Protein AF-A0A1X7UVF5-F1 (afdb_monomer)

Sequence (315 aa):
MTEEGIGKNFRSAYYETLGFRENEKSISQLENQLKADLIDLPRLKAFCLKNSLPALYRPLVWKILLGAVPCHQDPETQKYVRDQKIEQFQDLKHSLSVLNAVHIPPPASYRVTGGSPISPIENLVYMYGLEKGRFSEIKRDSSLRKSLHDVAKVFLDCIDGDEMEIYFCFLGFTAIINSIREHTKEMLEELMSYLIQKENVLYCHLSTLGVLQQIPCKRWFFECFLNEFPLPEIEIIWDRLIGGSYSVLIYIAISLILHRKRALLMSKSIVQALKLFDQLLGSDASIVLKQGLELWEHSGSALVPGNSKIKNKTY

InterPro domains:
  IPR000195 Rab-GAP-TBC domain [PF00566] (147-263)
  IPR000195 Rab-GAP-TBC domain [PS50086] (52-245)
  IPR035969 Rab-GAP-TBC domain superfamily [SSF47923] (39-194)
  IPR035969 Rab-GAP-TBC domain superfamily [SSF47923] (187-296)
  IPR039842 TBC1 domain family member 7 [PTHR13530] (7-301)

Structure (mmCIF, N/CA/C/O backbone):
data_AF-A0A1X7UVF5-F1
#
_entry.id   AF-A0A1X7UVF5-F1
#
loop_
_atom_site.group_PDB
_atom_site.id
_atom_site.type_symbol
_atom_site.label_atom_id
_atom_site.label_alt_id
_atom_site.label_comp_id
_atom_site.label_asym_id
_atom_site.label_entity_id
_atom_site.label_seq_id
_atom_site.pdbx_PDB_ins_code
_atom_site.Cartn_x
_atom_site.Cartn_y
_atom_site.Cartn_z
_atom_site.occupancy
_atom_site.B_iso_or_equiv
_atom_site.auth_seq_id
_atom_site.auth_comp_id
_atom_site.auth_asym_id
_atom_site.auth_atom_id
_atom_site.pdbx_PDB_model_num
ATOM 1 N N . MET A 1 1 ? -4.160 63.212 -17.914 1.00 40.28 1 MET A N 1
ATOM 2 C CA . MET A 1 1 ? -4.642 61.838 -18.149 1.00 40.28 1 MET A CA 1
ATOM 3 C C . MET A 1 1 ? -3.456 60.904 -18.067 1.00 40.28 1 MET A C 1
ATOM 5 O O . MET A 1 1 ? -2.686 60.874 -19.012 1.00 40.28 1 MET A O 1
ATOM 9 N N . THR A 1 2 ? -3.325 60.189 -16.956 1.00 29.11 2 THR A N 1
ATOM 10 C CA . THR A 1 2 ? -2.731 58.846 -16.894 1.00 29.11 2 THR A CA 1
ATOM 11 C C . THR A 1 2 ? -3.208 58.250 -15.577 1.00 29.11 2 THR A C 1
ATOM 13 O O . THR A 1 2 ? -2.740 58.614 -14.503 1.00 29.11 2 THR A O 1
ATOM 16 N N . GLU A 1 3 ? -4.251 57.432 -15.681 1.00 28.39 3 GLU A N 1
ATOM 17 C CA . GLU A 1 3 ? -4.800 56.634 -14.593 1.00 28.39 3 GLU A CA 1
ATOM 18 C C . GLU A 1 3 ? -3.777 55.561 -14.201 1.00 28.39 3 GLU A C 1
ATOM 20 O O . GLU A 1 3 ? -3.560 54.597 -14.934 1.00 28.39 3 GLU A O 1
ATOM 25 N N . GLU A 1 4 ? -3.158 55.703 -13.029 1.00 34.19 4 GLU A N 1
ATOM 26 C CA 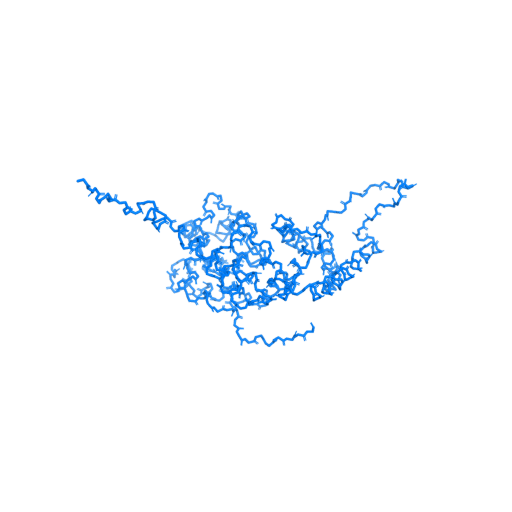. GLU A 1 4 ? -2.549 54.574 -12.322 1.00 34.19 4 GLU A CA 1
ATOM 27 C C . GLU A 1 4 ? -3.677 53.707 -11.747 1.00 34.19 4 GLU A C 1
ATOM 29 O O . GLU A 1 4 ? -4.112 53.837 -10.602 1.00 34.19 4 GLU A O 1
ATOM 34 N N . GLY A 1 5 ? -4.208 52.848 -12.617 1.00 33.25 5 GLY A N 1
ATOM 35 C CA . GLY A 1 5 ? -5.240 51.872 -12.312 1.00 33.25 5 GLY A CA 1
ATOM 36 C C . GLY A 1 5 ? -4.703 50.740 -11.444 1.00 33.25 5 GLY A C 1
ATOM 37 O O . GLY A 1 5 ? -3.961 49.868 -11.891 1.00 33.25 5 GLY A O 1
ATOM 38 N N . ILE A 1 6 ? -5.139 50.764 -10.190 1.00 41.38 6 ILE A N 1
ATOM 39 C CA . ILE A 1 6 ? -5.081 49.714 -9.175 1.00 41.38 6 ILE A CA 1
ATOM 40 C C . ILE A 1 6 ? -5.485 48.363 -9.787 1.00 41.38 6 ILE A C 1
ATOM 42 O O . ILE A 1 6 ? -6.659 48.036 -9.927 1.00 41.38 6 ILE A O 1
ATOM 46 N N . GLY A 1 7 ? -4.482 47.559 -10.129 1.00 37.12 7 GLY A N 1
ATOM 47 C CA . GLY A 1 7 ? -4.629 46.184 -10.599 1.00 37.12 7 GLY A CA 1
ATOM 48 C C . GLY A 1 7 ? -3.817 45.217 -9.747 1.00 37.12 7 GLY A C 1
ATOM 49 O O . GLY A 1 7 ? -3.189 44.306 -10.281 1.00 37.12 7 GLY A O 1
ATOM 50 N N . LYS A 1 8 ? -3.766 45.417 -8.418 1.00 42.72 8 LYS A N 1
ATOM 51 C CA . LYS A 1 8 ? -3.244 44.376 -7.520 1.00 42.72 8 LYS A CA 1
ATOM 52 C C . LYS A 1 8 ? -4.097 43.135 -7.742 1.00 42.72 8 LYS A C 1
ATOM 54 O O . LYS A 1 8 ? -5.312 43.163 -7.596 1.00 42.72 8 LYS A O 1
ATOM 59 N N . ASN A 1 9 ? -3.429 42.085 -8.185 1.00 45.12 9 ASN A N 1
ATOM 60 C CA . ASN A 1 9 ? -3.984 40.882 -8.772 1.00 45.12 9 ASN A CA 1
ATOM 61 C C . ASN A 1 9 ? -4.842 40.121 -7.736 1.00 45.12 9 ASN A C 1
ATOM 63 O O . ASN A 1 9 ? -4.373 39.194 -7.082 1.00 45.12 9 ASN A O 1
ATOM 67 N N . PHE A 1 10 ? -6.101 40.538 -7.551 1.00 36.94 10 PHE A N 1
ATOM 68 C CA . PHE A 1 10 ? -7.050 39.953 -6.591 1.00 36.94 10 PHE A CA 1
ATOM 69 C C . PHE A 1 10 ? -7.238 38.448 -6.818 1.00 36.94 10 PHE A C 1
ATOM 71 O O . PHE A 1 10 ? -7.413 37.692 -5.867 1.00 36.94 10 PHE A O 1
ATOM 78 N N . ARG A 1 11 ? -7.113 37.999 -8.075 1.00 38.62 11 ARG A N 1
ATOM 79 C CA . ARG A 1 11 ? -7.101 36.577 -8.438 1.00 38.62 11 ARG A CA 1
ATOM 80 C C . ARG A 1 11 ? -5.898 35.841 -7.855 1.00 38.62 11 ARG A C 1
ATOM 82 O O . ARG A 1 11 ? -6.061 34.738 -7.357 1.00 38.62 11 ARG A O 1
ATOM 89 N N . SER A 1 12 ? -4.710 36.446 -7.861 1.00 39.69 12 SER A N 1
ATOM 90 C CA . SER A 1 12 ? -3.515 35.832 -7.274 1.00 39.69 12 SER A CA 1
ATOM 91 C C . SER A 1 12 ? -3.649 35.648 -5.768 1.00 39.69 12 SER A C 1
ATOM 93 O O . SER A 1 12 ? -3.305 34.580 -5.286 1.00 39.69 12 SER A O 1
ATOM 95 N N . ALA A 1 13 ? -4.206 36.634 -5.058 1.00 37.72 13 ALA A N 1
ATOM 96 C CA . ALA A 1 13 ? -4.486 36.522 -3.626 1.00 37.72 13 ALA A CA 1
ATOM 97 C C . ALA A 1 13 ? -5.575 35.471 -3.334 1.00 37.72 13 ALA A C 1
ATOM 99 O O . ALA A 1 13 ? -5.470 34.724 -2.372 1.00 37.72 13 ALA A O 1
ATOM 100 N N . TYR A 1 14 ? -6.590 35.352 -4.196 1.00 38.47 14 TYR A N 1
ATOM 101 C CA . TYR A 1 14 ? -7.647 34.344 -4.063 1.00 38.47 14 TYR A CA 1
ATOM 102 C C . TYR A 1 14 ? -7.135 32.904 -4.265 1.00 38.47 14 TYR A C 1
ATOM 104 O O . TYR A 1 14 ? -7.497 32.009 -3.504 1.00 38.47 14 TYR A O 1
ATOM 112 N N . TYR A 1 15 ? -6.235 32.679 -5.230 1.00 38.69 15 TYR A N 1
ATOM 113 C CA . TYR A 1 15 ? -5.554 31.388 -5.411 1.00 38.69 15 TYR A CA 1
ATOM 114 C C . TYR A 1 15 ? -4.540 31.079 -4.298 1.00 38.69 15 TYR A C 1
ATOM 116 O O . TYR A 1 15 ? -4.268 29.909 -4.030 1.00 38.69 15 TYR A O 1
ATOM 124 N N . GLU A 1 16 ? -4.002 32.108 -3.637 1.00 40.44 16 GLU A N 1
ATOM 125 C CA . GLU A 1 16 ? -3.125 31.989 -2.464 1.00 40.44 16 GLU A CA 1
ATOM 126 C C . GLU A 1 16 ? -3.907 31.478 -1.245 1.00 40.44 16 GLU A C 1
ATOM 128 O O . GLU A 1 16 ? -3.481 30.525 -0.602 1.00 40.44 16 GLU A O 1
ATOM 133 N N . THR A 1 17 ? -5.107 32.017 -1.001 1.00 39.72 17 THR A N 1
ATOM 134 C CA . THR A 1 17 ? -5.991 31.595 0.103 1.00 39.72 17 THR A CA 1
ATOM 135 C C . THR A 1 17 ? -6.550 30.177 -0.073 1.00 39.72 17 THR A C 1
ATOM 137 O O . THR A 1 17 ? -6.899 29.524 0.906 1.00 39.72 17 THR A O 1
ATOM 140 N N . LEU A 1 18 ? -6.634 29.686 -1.313 1.00 38.75 18 LEU A N 1
ATOM 141 C CA . LEU A 1 18 ? -7.126 28.344 -1.648 1.00 38.75 18 LEU A CA 1
ATOM 142 C C . LEU A 1 18 ? -6.004 27.297 -1.834 1.00 38.75 18 LEU A C 1
ATOM 144 O O . LEU A 1 18 ? -6.297 26.153 -2.170 1.00 38.75 18 LEU A O 1
ATOM 148 N N . GLY A 1 19 ? -4.729 27.667 -1.646 1.00 40.44 19 GLY A N 1
ATOM 149 C CA . GLY A 1 19 ? -3.581 26.748 -1.745 1.00 40.44 19 GLY A CA 1
ATOM 150 C C . GLY A 1 19 ? -3.131 26.385 -3.171 1.00 40.44 19 GLY A C 1
ATOM 151 O O . GLY A 1 19 ? -2.201 25.601 -3.350 1.00 40.44 19 GLY A O 1
ATOM 152 N N . PHE A 1 20 ? -3.724 26.971 -4.217 1.00 42.53 20 PHE A N 1
ATOM 153 C CA . PHE A 1 20 ? -3.413 26.629 -5.615 1.00 42.53 20 PHE A CA 1
ATOM 154 C C . PHE A 1 20 ? -2.002 27.048 -6.054 1.00 42.53 20 PHE A C 1
ATOM 156 O O . PHE A 1 20 ? -1.390 26.380 -6.883 1.00 42.53 20 PHE A O 1
ATOM 163 N N . ARG A 1 21 ? -1.442 28.114 -5.472 1.00 47.28 21 ARG A N 1
ATOM 164 C CA . ARG A 1 21 ? -0.102 28.615 -5.831 1.00 47.28 21 ARG A CA 1
ATOM 165 C C . ARG A 1 21 ? 1.039 27.726 -5.335 1.00 47.28 21 ARG A C 1
ATOM 167 O O . ARG A 1 21 ? 2.081 27.638 -5.985 1.00 47.28 21 ARG A O 1
ATOM 174 N N . GLU A 1 22 ? 0.862 27.097 -4.174 1.00 52.94 22 GLU A N 1
ATOM 175 C CA . GLU A 1 22 ? 1.814 26.106 -3.661 1.00 52.94 22 GLU A CA 1
ATOM 176 C C . GLU A 1 22 ? 1.769 24.845 -4.522 1.00 52.94 22 GLU A C 1
ATOM 178 O O . GLU A 1 22 ? 2.820 24.328 -4.896 1.00 52.94 22 GLU A O 1
ATOM 183 N N . ASN A 1 23 ? 0.569 24.443 -4.950 1.00 62.34 23 ASN A N 1
ATOM 184 C CA . ASN A 1 23 ? 0.382 23.318 -5.860 1.00 62.34 23 ASN A CA 1
ATOM 185 C C . ASN A 1 23 ? 1.046 23.567 -7.222 1.00 62.34 23 ASN A C 1
ATOM 187 O O . ASN A 1 23 ? 1.786 22.708 -7.684 1.00 62.34 23 ASN A O 1
ATOM 191 N N . GLU A 1 24 ? 0.879 24.744 -7.836 1.00 71.44 24 GLU A N 1
ATOM 192 C CA . GLU A 1 24 ? 1.538 25.074 -9.113 1.00 71.44 24 GLU A CA 1
ATOM 193 C C . GLU A 1 24 ? 3.068 25.031 -9.017 1.00 71.44 24 GLU A C 1
ATOM 195 O O . GLU A 1 24 ? 3.728 24.414 -9.853 1.00 71.44 24 GLU A O 1
ATOM 200 N N . LYS A 1 25 ? 3.653 25.635 -7.973 1.00 77.25 25 LYS A N 1
ATOM 201 C CA . LYS A 1 25 ? 5.111 25.614 -7.775 1.00 77.25 25 LYS A CA 1
ATOM 202 C C . LYS A 1 25 ? 5.626 24.195 -7.550 1.00 77.25 25 LYS A C 1
ATOM 204 O O . LYS A 1 25 ? 6.649 23.832 -8.129 1.00 77.25 25 LYS A O 1
ATOM 209 N N . SER A 1 26 ? 4.927 23.400 -6.741 1.00 80.31 26 SER A N 1
ATOM 210 C CA . SER A 1 26 ? 5.252 21.992 -6.499 1.00 80.31 26 SER A CA 1
ATOM 211 C C . SER A 1 26 ? 5.160 21.160 -7.783 1.00 80.31 26 SER A C 1
ATOM 213 O O . SER A 1 26 ? 6.045 20.349 -8.046 1.00 80.31 26 SER A O 1
ATOM 215 N N . ILE A 1 27 ? 4.155 21.401 -8.631 1.00 83.75 27 ILE A N 1
ATOM 216 C CA . ILE A 1 27 ? 4.010 20.735 -9.933 1.00 83.75 27 ILE A CA 1
ATOM 217 C C . ILE A 1 27 ? 5.169 21.102 -10.865 1.00 83.75 27 ILE A C 1
ATOM 219 O O . ILE A 1 27 ? 5.821 20.209 -11.399 1.00 83.75 27 ILE A O 1
ATOM 223 N N . SER A 1 28 ? 5.502 22.388 -11.011 1.00 85.69 28 SER A N 1
ATOM 224 C CA . SER A 1 28 ? 6.637 22.804 -11.848 1.00 85.69 28 SER A CA 1
ATOM 225 C C . SER A 1 28 ? 7.974 22.256 -11.337 1.00 85.69 28 SER A C 1
ATOM 227 O O . SER A 1 28 ? 8.852 21.909 -12.126 1.00 85.69 28 SER A O 1
ATOM 229 N N . GLN A 1 29 ? 8.149 22.157 -10.015 1.00 85.75 29 GLN A N 1
ATOM 230 C CA . GLN A 1 29 ? 9.327 21.524 -9.420 1.00 85.75 29 GLN A CA 1
ATOM 231 C C . GLN A 1 29 ? 9.414 20.038 -9.776 1.00 85.75 29 GLN A C 1
ATOM 233 O O . GLN A 1 29 ? 10.494 19.578 -10.148 1.00 85.75 29 GLN A O 1
ATOM 238 N N . LEU A 1 30 ?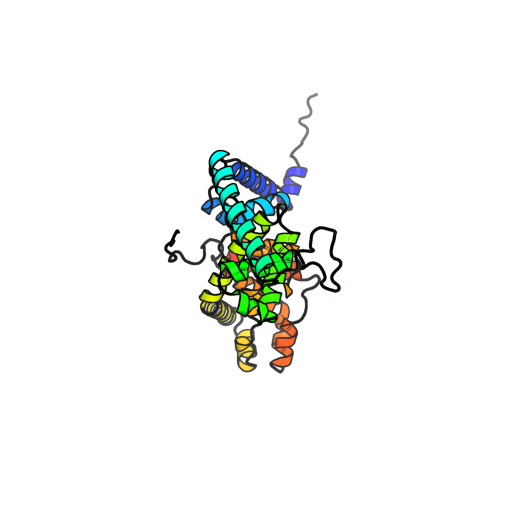 8.295 19.314 -9.693 1.00 90.75 30 LEU A N 1
ATOM 239 C CA . LEU A 1 30 ? 8.213 17.909 -10.082 1.00 90.75 30 LEU A CA 1
ATOM 240 C C . LEU A 1 30 ? 8.523 17.728 -11.573 1.00 90.75 30 LEU A C 1
ATOM 242 O O . LEU A 1 30 ? 9.354 16.897 -11.924 1.00 90.75 30 LEU A O 1
ATOM 246 N N . GLU A 1 31 ? 7.934 18.541 -12.449 1.00 90.94 31 GLU A N 1
ATOM 247 C CA . GLU A 1 31 ? 8.192 18.491 -13.894 1.00 90.94 31 GLU A CA 1
ATOM 248 C C . GLU A 1 31 ? 9.664 18.712 -14.236 1.00 90.94 31 GLU A C 1
ATOM 250 O O . GLU A 1 31 ? 10.237 17.973 -15.034 1.00 90.94 31 GLU A O 1
ATOM 255 N N . ASN A 1 32 ? 10.290 19.719 -13.626 1.00 89.31 32 ASN A N 1
ATOM 256 C CA . ASN A 1 32 ? 11.706 19.996 -13.845 1.00 89.31 32 ASN A CA 1
ATOM 257 C C . ASN A 1 32 ? 12.586 18.841 -13.361 1.00 89.31 32 ASN A C 1
ATOM 259 O O . ASN A 1 32 ? 13.594 18.534 -13.990 1.00 89.31 32 ASN A O 1
ATOM 263 N N . GLN A 1 33 ? 12.199 18.187 -12.265 1.00 90.38 33 GLN A N 1
ATOM 264 C CA . GLN A 1 33 ? 12.906 17.018 -11.756 1.00 90.38 33 GLN A CA 1
ATOM 265 C C . GLN A 1 33 ? 12.746 15.795 -12.670 1.00 90.38 33 GLN A C 1
ATOM 267 O O . GLN A 1 33 ? 13.710 15.062 -12.861 1.00 90.38 33 GLN A O 1
ATOM 272 N N . LEU A 1 34 ? 11.561 15.581 -13.247 1.00 90.62 34 LEU A N 1
ATOM 273 C CA . LEU A 1 34 ? 11.292 14.468 -14.166 1.00 90.62 34 LEU A CA 1
ATOM 274 C C . LEU A 1 34 ? 11.954 14.652 -15.542 1.00 90.62 34 LEU A C 1
ATOM 276 O O . LEU A 1 34 ? 12.200 13.667 -16.226 1.00 90.62 34 LEU A O 1
ATOM 280 N N . LYS A 1 35 ? 12.258 15.894 -15.941 1.00 90.06 35 LYS A N 1
ATOM 281 C CA . LYS A 1 35 ? 12.975 16.223 -17.188 1.00 90.06 35 LYS A CA 1
ATOM 282 C C . LYS A 1 35 ? 14.497 16.079 -17.086 1.00 90.06 35 LYS A C 1
ATOM 284 O O . LYS A 1 35 ? 15.177 16.260 -18.090 1.00 90.06 35 LYS A O 1
ATOM 289 N N . ALA A 1 36 ? 15.038 15.833 -15.894 1.00 90.00 36 ALA A N 1
ATOM 290 C CA . ALA A 1 36 ? 16.474 15.664 -15.716 1.00 90.00 36 ALA A CA 1
ATOM 291 C C . ALA A 1 36 ? 16.947 14.327 -16.310 1.00 90.00 36 ALA A C 1
ATOM 293 O O . ALA A 1 36 ? 16.272 13.313 -16.152 1.00 90.00 36 ALA A O 1
ATOM 294 N N . ASP A 1 37 ? 18.146 14.311 -16.902 1.00 88.19 37 ASP A N 1
ATOM 295 C CA . ASP A 1 37 ? 18.753 13.090 -17.459 1.00 88.19 37 ASP A CA 1
ATOM 296 C C . ASP A 1 37 ? 18.923 11.985 -16.403 1.00 88.19 37 ASP A C 1
ATOM 298 O O . ASP A 1 37 ? 18.829 10.797 -16.703 1.00 88.19 37 ASP A O 1
ATOM 302 N N . LEU A 1 38 ? 19.141 12.374 -15.143 1.00 93.19 38 LEU A N 1
ATOM 303 C CA . LEU A 1 38 ? 19.150 11.485 -13.988 1.00 93.19 38 LEU A CA 1
ATOM 304 C C . LEU A 1 38 ? 18.158 11.989 -12.942 1.00 93.19 38 LEU A C 1
ATOM 306 O O . LEU A 1 38 ? 18.338 13.058 -12.354 1.00 93.19 38 LEU A O 1
ATOM 310 N N . ILE A 1 39 ? 17.131 11.186 -12.671 1.00 94.31 39 ILE A N 1
ATOM 311 C CA . ILE A 1 39 ? 16.106 11.520 -11.684 1.00 94.31 39 ILE A CA 1
ATOM 312 C C . ILE A 1 39 ? 16.624 11.239 -10.268 1.00 94.31 39 ILE A C 1
ATOM 314 O O . ILE A 1 39 ? 16.932 10.102 -9.904 1.00 94.31 39 ILE A O 1
ATOM 318 N N . ASP A 1 40 ? 16.661 12.284 -9.441 1.00 93.88 40 ASP A N 1
ATOM 319 C CA . ASP A 1 40 ? 17.023 12.209 -8.023 1.00 93.88 40 ASP A CA 1
ATOM 320 C C . ASP A 1 40 ? 15.925 11.485 -7.220 1.00 93.88 40 ASP A C 1
ATOM 322 O O . ASP A 1 40 ? 14.888 12.062 -6.872 1.00 93.88 40 ASP A O 1
ATOM 326 N N . LEU A 1 41 ? 16.143 10.194 -6.945 1.00 93.75 41 LEU A N 1
ATOM 327 C CA . LEU A 1 41 ? 15.201 9.353 -6.202 1.00 93.75 41 LEU A CA 1
ATOM 328 C C . LEU A 1 41 ? 14.966 9.844 -4.761 1.00 93.75 41 LEU A C 1
ATOM 330 O O . LEU A 1 41 ? 13.797 9.934 -4.377 1.00 93.75 41 LEU A O 1
ATOM 334 N N . PRO A 1 42 ? 15.994 10.181 -3.948 1.00 93.50 42 PRO A N 1
ATOM 335 C CA . PRO A 1 42 ? 15.785 10.795 -2.634 1.00 93.50 42 PRO A CA 1
ATOM 336 C C . PRO A 1 42 ? 14.886 12.032 -2.669 1.00 93.50 42 PRO A C 1
ATOM 338 O O . PRO A 1 42 ? 13.962 12.146 -1.862 1.00 93.50 42 PRO A O 1
ATOM 341 N N . ARG A 1 43 ? 15.108 12.937 -3.626 1.00 91.56 43 ARG A N 1
ATOM 342 C CA . ARG A 1 43 ? 14.285 14.141 -3.768 1.00 91.56 43 ARG A CA 1
ATOM 343 C C . ARG A 1 43 ? 12.859 13.811 -4.200 1.00 91.56 43 ARG A C 1
ATOM 345 O O . ARG A 1 43 ? 11.921 14.435 -3.711 1.00 91.56 43 ARG A O 1
ATOM 352 N N . LEU A 1 44 ? 12.678 12.819 -5.076 1.00 93.62 44 LEU A N 1
ATOM 353 C CA . LEU A 1 44 ? 11.353 12.384 -5.530 1.00 93.62 44 LEU A CA 1
ATOM 354 C C . LEU A 1 44 ? 10.557 11.745 -4.388 1.00 93.62 44 LEU A C 1
ATOM 356 O O . LEU A 1 44 ? 9.381 12.046 -4.202 1.00 93.62 44 LEU A O 1
ATOM 360 N N . LYS A 1 45 ? 11.224 10.929 -3.568 1.00 94.19 45 LYS A N 1
ATOM 361 C CA . LYS A 1 45 ? 10.665 10.381 -2.330 1.00 94.19 45 LYS A CA 1
ATOM 362 C C . LYS A 1 45 ? 10.262 11.491 -1.365 1.00 94.19 45 LYS A C 1
ATOM 364 O O . LYS A 1 45 ? 9.122 11.512 -0.919 1.00 94.19 45 LYS A O 1
ATOM 369 N N . ALA A 1 46 ? 11.144 12.459 -1.112 1.00 91.75 46 ALA A N 1
ATOM 370 C CA . ALA A 1 46 ? 10.837 13.608 -0.260 1.00 91.75 46 ALA A CA 1
ATOM 371 C C . ALA A 1 46 ? 9.644 14.426 -0.786 1.00 91.75 46 ALA A C 1
ATOM 373 O O . ALA A 1 46 ? 8.805 14.866 0.001 1.00 91.75 46 ALA A O 1
ATOM 374 N N . PHE A 1 47 ? 9.523 14.585 -2.109 1.00 92.19 47 PHE A N 1
ATOM 375 C CA . PHE A 1 47 ? 8.349 15.204 -2.722 1.00 92.19 47 PHE A CA 1
ATOM 376 C C . PHE A 1 47 ? 7.078 14.420 -2.402 1.00 92.19 47 PHE A C 1
ATOM 378 O O . PHE A 1 47 ? 6.105 15.022 -1.954 1.00 92.19 47 PHE A O 1
ATOM 385 N N . CYS A 1 48 ? 7.108 13.096 -2.582 1.00 93.31 48 CYS A N 1
ATOM 386 C CA . CYS A 1 48 ? 5.978 12.220 -2.291 1.00 93.31 48 CYS A CA 1
ATOM 387 C C . CYS A 1 48 ? 5.608 12.227 -0.812 1.00 93.31 48 CYS A C 1
ATOM 389 O O . CYS A 1 48 ? 4.444 12.049 -0.511 1.00 93.31 48 CYS A O 1
ATOM 391 N N . LEU A 1 49 ? 6.549 12.443 0.111 1.00 91.75 49 LEU A N 1
ATOM 392 C CA . LEU A 1 49 ? 6.251 12.548 1.543 1.00 91.75 49 LEU A CA 1
ATOM 393 C C . LEU A 1 49 ? 5.569 13.874 1.904 1.00 91.75 49 LEU A C 1
ATOM 395 O O . LEU A 1 49 ? 4.723 13.906 2.793 1.00 91.75 49 LEU A O 1
ATOM 399 N N . LYS A 1 50 ? 5.906 14.957 1.198 1.00 88.69 50 LYS A N 1
ATOM 400 C CA . LYS A 1 50 ? 5.398 16.303 1.486 1.00 88.69 50 LYS A CA 1
ATOM 401 C C . LYS A 1 50 ? 4.117 16.657 0.727 1.00 88.69 50 LYS A C 1
ATOM 403 O O . LYS A 1 50 ? 3.280 17.378 1.251 1.00 88.69 50 LYS A O 1
ATOM 408 N N . ASN A 1 51 ? 3.970 16.189 -0.509 1.00 87.88 51 ASN A N 1
ATOM 409 C CA . ASN A 1 51 ? 2.887 16.590 -1.405 1.00 87.88 51 ASN A CA 1
ATOM 410 C C . ASN A 1 51 ? 2.172 15.361 -1.960 1.00 87.88 51 ASN A C 1
ATOM 412 O O . ASN A 1 51 ? 2.794 14.339 -2.245 1.00 87.88 51 ASN A O 1
ATOM 416 N N . SER A 1 52 ? 0.857 15.445 -2.146 1.00 89.00 52 SER A N 1
ATOM 417 C CA . SER A 1 52 ? 0.118 14.428 -2.906 1.00 89.00 52 SER A CA 1
ATOM 418 C C . SER A 1 52 ? 0.439 14.569 -4.391 1.00 89.00 52 SER A C 1
ATOM 420 O O . SER A 1 52 ? 0.517 15.689 -4.902 1.00 89.00 52 SER A O 1
ATOM 422 N N . LEU A 1 53 ? 0.651 13.451 -5.085 1.00 90.56 53 LEU A N 1
ATOM 423 C CA . LEU A 1 53 ? 0.998 13.500 -6.499 1.00 90.56 53 LEU A CA 1
ATOM 424 C C . LEU A 1 53 ? -0.210 13.974 -7.327 1.00 90.56 53 LEU A C 1
ATOM 426 O O . LEU A 1 53 ? -1.346 13.561 -7.081 1.00 90.56 53 LEU A O 1
ATOM 430 N N . PRO A 1 54 ? -0.009 14.826 -8.339 1.00 90.62 54 PRO A N 1
ATOM 431 C CA . PRO A 1 54 ? -1.033 15.053 -9.349 1.00 90.62 54 PRO A CA 1
ATOM 432 C C . PRO A 1 54 ? -1.303 13.755 -10.117 1.00 90.62 54 PRO A C 1
ATOM 434 O O . PRO A 1 54 ? -0.356 13.049 -10.469 1.00 90.62 54 PRO A O 1
ATOM 437 N N . ALA A 1 55 ? -2.570 13.477 -10.437 1.00 87.81 55 ALA A N 1
ATOM 438 C CA . ALA A 1 55 ? -2.972 12.256 -11.145 1.00 87.81 55 ALA A CA 1
ATOM 439 C C . ALA A 1 55 ? -2.184 12.033 -12.449 1.00 87.81 55 ALA A C 1
ATOM 441 O O . ALA A 1 55 ? -1.778 10.917 -12.736 1.00 87.81 55 ALA A O 1
ATOM 442 N N . LEU A 1 56 ? -1.874 13.112 -13.178 1.00 89.12 56 LEU A N 1
ATOM 443 C CA . LEU A 1 56 ? -1.088 13.065 -14.415 1.00 89.12 56 LEU A CA 1
ATOM 444 C C . LEU A 1 56 ? 0.327 12.487 -14.227 1.00 89.12 56 LEU A C 1
ATOM 446 O O . LEU A 1 56 ? 0.835 11.799 -15.105 1.00 89.12 56 LEU A O 1
ATOM 450 N N . TYR A 1 57 ? 0.980 12.784 -13.101 1.00 92.38 57 TYR A N 1
ATOM 451 C CA . TYR A 1 57 ? 2.374 12.396 -12.858 1.00 92.38 57 TYR A CA 1
ATOM 452 C C . TYR A 1 57 ? 2.505 11.143 -11.992 1.00 92.38 57 TYR A C 1
ATOM 454 O O . TYR A 1 57 ? 3.566 10.515 -11.996 1.00 92.38 57 TYR A O 1
ATOM 462 N N . ARG A 1 58 ? 1.441 10.756 -11.275 1.00 93.62 58 ARG A N 1
ATOM 463 C CA . ARG A 1 58 ? 1.427 9.578 -10.400 1.00 93.62 58 ARG A CA 1
ATOM 464 C C . ARG A 1 58 ? 1.902 8.298 -11.102 1.00 93.62 58 ARG A C 1
ATOM 466 O O . ARG A 1 58 ? 2.830 7.693 -10.562 1.00 93.62 58 ARG A O 1
ATOM 473 N N . PRO A 1 59 ? 1.398 7.915 -12.296 1.00 94.31 59 PRO A N 1
ATOM 474 C CA . PRO A 1 59 ? 1.839 6.694 -12.970 1.00 94.31 59 PRO A CA 1
ATOM 475 C C . PRO A 1 59 ? 3.352 6.653 -13.195 1.00 94.31 59 PRO A C 1
ATOM 477 O O . PRO A 1 59 ? 4.009 5.660 -12.891 1.00 94.31 59 PRO A O 1
ATOM 480 N N . LEU A 1 60 ? 3.932 7.747 -13.698 1.00 94.25 60 LEU A N 1
ATOM 481 C CA . LEU A 1 60 ? 5.361 7.818 -13.996 1.00 94.25 60 LEU A CA 1
ATOM 482 C C . LEU A 1 60 ? 6.209 7.793 -12.719 1.00 94.25 60 LEU A C 1
ATOM 484 O O . LEU A 1 60 ? 7.181 7.044 -12.638 1.00 94.25 60 LEU A O 1
ATOM 488 N N . VAL A 1 61 ? 5.827 8.577 -11.709 1.00 95.81 61 VAL A N 1
ATOM 489 C CA . VAL A 1 61 ? 6.552 8.637 -10.432 1.00 95.81 61 VAL A CA 1
ATOM 490 C C . VAL A 1 61 ? 6.533 7.283 -9.728 1.00 95.81 61 VAL A C 1
ATOM 492 O O . VAL A 1 61 ? 7.578 6.829 -9.261 1.00 95.81 61 VAL A O 1
ATOM 495 N N . TRP A 1 62 ? 5.383 6.605 -9.695 1.00 96.94 62 TRP A N 1
ATOM 496 C CA . TRP A 1 62 ? 5.281 5.256 -9.142 1.00 96.94 62 TRP A CA 1
ATOM 497 C C . TRP A 1 62 ? 6.141 4.266 -9.929 1.00 96.94 62 TRP A C 1
ATOM 499 O O . TRP A 1 62 ? 6.915 3.537 -9.312 1.00 96.94 62 TRP A O 1
ATOM 509 N N . LYS A 1 63 ? 6.101 4.289 -11.270 1.00 96.06 63 LYS A N 1
ATOM 510 C CA . LYS A 1 63 ? 6.956 3.436 -12.115 1.00 96.06 63 LYS A CA 1
ATOM 511 C C . LYS A 1 63 ? 8.443 3.594 -11.803 1.00 96.06 63 LYS A C 1
ATOM 513 O O . LYS A 1 63 ? 9.156 2.594 -11.716 1.00 96.06 63 LYS A O 1
ATOM 518 N N . ILE A 1 64 ? 8.907 4.824 -11.596 1.00 95.88 64 ILE A N 1
ATOM 519 C CA . ILE A 1 64 ? 10.306 5.107 -11.253 1.00 95.88 64 ILE A CA 1
ATOM 520 C C . ILE A 1 64 ? 10.632 4.619 -9.834 1.00 95.88 64 ILE A C 1
ATOM 522 O O . ILE A 1 64 ? 11.601 3.888 -9.634 1.00 95.88 64 ILE A O 1
ATOM 526 N N . LEU A 1 65 ? 9.826 4.996 -8.835 1.00 96.88 65 LEU A N 1
ATOM 527 C CA . LEU A 1 65 ? 10.105 4.686 -7.427 1.00 96.88 65 LEU A CA 1
ATOM 528 C C . LEU A 1 65 ? 9.961 3.196 -7.087 1.00 96.88 65 LEU A C 1
ATOM 530 O O . LEU A 1 65 ? 10.641 2.717 -6.180 1.00 96.88 65 LEU A O 1
ATOM 534 N N . LEU A 1 66 ? 9.110 2.471 -7.816 1.00 96.75 66 LEU A N 1
ATOM 535 C CA . LEU A 1 66 ? 8.917 1.025 -7.680 1.00 96.75 66 LEU A CA 1
ATOM 536 C C . LEU A 1 66 ? 9.888 0.205 -8.546 1.00 96.75 66 LEU A C 1
ATOM 538 O O . LEU A 1 66 ? 9.904 -1.020 -8.444 1.00 96.75 66 LEU A O 1
ATOM 542 N N . GLY A 1 67 ? 10.713 0.856 -9.375 1.00 94.44 67 GLY A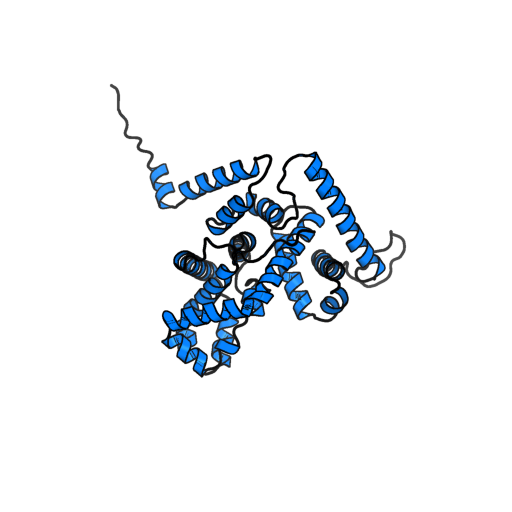 N 1
ATOM 543 C CA . GLY A 1 67 ? 11.730 0.191 -10.194 1.00 94.44 67 GLY A CA 1
ATOM 544 C C . GLY A 1 67 ? 11.188 -0.508 -11.445 1.00 94.44 67 GLY A C 1
ATOM 545 O O . GLY A 1 67 ? 11.827 -1.428 -11.967 1.00 94.44 67 GLY A O 1
ATOM 546 N N . ALA A 1 68 ? 10.017 -0.099 -11.939 1.00 94.00 68 ALA A N 1
ATOM 547 C CA . ALA A 1 68 ? 9.510 -0.522 -13.243 1.00 94.00 68 ALA A CA 1
ATOM 548 C C . ALA A 1 68 ? 10.241 0.188 -14.391 1.00 94.00 68 ALA A C 1
ATOM 550 O O . ALA A 1 68 ? 10.553 -0.446 -15.395 1.00 94.00 68 ALA A O 1
ATOM 551 N N . VAL A 1 69 ? 10.579 1.467 -14.207 1.00 93.06 69 VAL A N 1
ATOM 552 C CA . VAL A 1 69 ? 11.329 2.293 -15.166 1.00 93.06 69 VAL A CA 1
ATOM 553 C C . VAL A 1 69 ? 12.613 2.797 -14.493 1.00 93.06 69 VAL A C 1
ATOM 555 O O . VAL A 1 69 ? 12.559 3.192 -13.325 1.00 93.06 69 VAL A O 1
ATOM 558 N N . PRO A 1 70 ? 13.777 2.784 -15.171 1.00 93.81 70 PRO A N 1
ATOM 559 C CA . PRO A 1 70 ? 15.017 3.271 -14.578 1.00 93.81 70 PRO A CA 1
ATOM 560 C C . PRO A 1 70 ? 15.000 4.795 -14.377 1.00 93.81 70 PRO A C 1
ATOM 562 O O . PRO A 1 70 ? 14.334 5.538 -15.097 1.00 93.81 70 PRO A O 1
ATOM 565 N N . CYS A 1 71 ? 15.767 5.272 -13.393 1.00 92.69 71 CYS A N 1
ATOM 566 C CA . CYS A 1 71 ? 15.902 6.703 -13.100 1.00 92.69 71 CYS A CA 1
ATOM 567 C C . CYS A 1 71 ? 16.748 7.470 -14.130 1.00 92.69 71 CYS A C 1
ATOM 569 O O . CYS A 1 71 ? 16.601 8.686 -14.240 1.00 92.69 71 CYS A O 1
ATOM 571 N N . HIS A 1 72 ? 17.610 6.773 -14.873 1.00 92.50 72 HIS A N 1
ATOM 572 C CA . HIS A 1 72 ? 18.392 7.330 -15.975 1.00 92.50 72 HIS A CA 1
ATOM 573 C C . HIS A 1 72 ? 17.486 7.473 -17.196 1.00 92.50 72 HIS A C 1
ATOM 575 O O . HIS A 1 72 ? 16.905 6.487 -17.639 1.00 92.50 72 HIS A O 1
ATOM 581 N N . GLN A 1 73 ? 17.335 8.685 -17.720 1.00 90.25 73 GLN A N 1
ATOM 582 C CA . GLN A 1 73 ? 16.496 8.988 -18.883 1.00 90.25 73 GLN A CA 1
ATOM 583 C C . GLN A 1 73 ? 17.234 8.806 -20.215 1.00 90.25 73 GLN A C 1
ATOM 585 O O . GLN A 1 73 ? 16.653 9.063 -21.270 1.00 90.25 73 GLN A O 1
ATOM 590 N N . ASP A 1 74 ? 18.496 8.361 -20.199 1.00 92.31 74 ASP A N 1
ATOM 591 C CA . ASP A 1 74 ? 19.220 8.122 -21.440 1.00 92.31 74 ASP A CA 1
ATOM 592 C C . ASP A 1 74 ? 18.556 6.979 -22.242 1.00 92.31 74 ASP A C 1
ATOM 594 O O . ASP A 1 74 ? 18.181 5.943 -21.674 1.00 92.31 74 ASP A O 1
ATOM 598 N N . PRO A 1 75 ? 18.387 7.139 -23.568 1.00 92.75 75 PRO A N 1
ATOM 599 C CA . PRO A 1 75 ? 17.657 6.162 -24.371 1.00 92.75 75 PRO A CA 1
ATOM 600 C C . PRO A 1 75 ? 18.273 4.758 -24.380 1.00 92.75 75 PRO A C 1
ATOM 602 O O . PRO A 1 75 ? 17.544 3.779 -24.549 1.00 92.75 75 PRO A O 1
ATOM 605 N N . GLU A 1 76 ? 19.593 4.641 -24.220 1.00 93.88 76 GLU A N 1
ATOM 606 C CA . GLU A 1 76 ? 20.302 3.362 -24.282 1.00 93.88 76 GLU A CA 1
ATOM 607 C C . GLU A 1 76 ? 20.049 2.528 -23.020 1.00 93.88 76 GLU A C 1
ATOM 609 O O . GLU A 1 76 ? 19.622 1.376 -23.135 1.00 93.88 76 GLU A O 1
ATOM 614 N N . THR A 1 77 ? 20.187 3.114 -21.825 1.00 92.50 77 THR A N 1
ATOM 615 C CA . THR A 1 77 ? 19.849 2.439 -20.560 1.00 92.50 77 THR A CA 1
ATOM 616 C C . THR A 1 77 ? 18.366 2.113 -20.483 1.00 92.50 77 THR A C 1
ATOM 618 O O . THR A 1 77 ? 18.006 1.008 -20.076 1.00 92.50 77 THR A O 1
ATOM 621 N N . GLN A 1 78 ? 17.494 3.045 -20.886 1.00 92.19 78 GLN A N 1
ATOM 622 C CA . GLN A 1 78 ? 16.046 2.813 -20.915 1.00 92.19 78 GLN A CA 1
ATOM 623 C C . GLN A 1 78 ? 15.707 1.589 -21.766 1.00 92.19 78 GLN A C 1
ATOM 625 O O . GLN A 1 78 ? 14.983 0.699 -21.314 1.00 92.19 78 GLN A O 1
ATOM 630 N N . LYS A 1 79 ? 16.282 1.505 -22.971 1.00 95.19 79 LYS A N 1
ATOM 631 C CA . LYS A 1 79 ? 16.098 0.362 -23.863 1.00 95.19 79 LYS A CA 1
ATOM 632 C C . LYS A 1 79 ? 16.657 -0.924 -23.257 1.00 95.19 79 LYS A C 1
ATOM 634 O O . LYS A 1 79 ? 15.935 -1.909 -23.189 1.00 95.19 79 LYS A O 1
ATOM 639 N N . TYR A 1 80 ? 17.897 -0.906 -22.771 1.00 96.00 80 TYR A N 1
ATOM 640 C CA . TYR A 1 80 ? 18.541 -2.088 -22.198 1.00 96.00 80 TYR A CA 1
ATOM 641 C C . TYR A 1 80 ? 17.746 -2.671 -21.019 1.00 96.00 80 TYR A C 1
ATOM 643 O O . TYR A 1 80 ? 17.448 -3.864 -20.993 1.00 96.00 80 TYR A O 1
ATOM 651 N N . VAL A 1 81 ? 17.352 -1.829 -20.056 1.00 95.06 81 VAL A N 1
ATOM 652 C CA . VAL A 1 81 ? 16.566 -2.260 -18.888 1.00 95.06 81 VAL A CA 1
ATOM 653 C C . VAL A 1 81 ? 15.198 -2.782 -19.317 1.00 95.06 81 VAL A C 1
ATOM 655 O O . VAL A 1 81 ? 14.719 -3.778 -18.772 1.00 95.06 81 VAL A O 1
ATOM 658 N N . ARG A 1 82 ? 14.568 -2.129 -20.296 1.00 94.44 82 ARG A N 1
ATOM 659 C CA . ARG A 1 82 ? 13.281 -2.564 -20.835 1.00 94.44 82 ARG A CA 1
ATOM 660 C C . ARG A 1 82 ? 13.384 -3.929 -21.511 1.00 94.44 82 ARG A C 1
ATOM 662 O O . ARG A 1 82 ? 12.546 -4.777 -21.229 1.00 94.44 82 ARG A O 1
ATOM 669 N N . ASP A 1 83 ? 14.403 -4.158 -22.334 1.00 96.31 83 ASP A N 1
ATOM 670 C CA . ASP A 1 83 ? 14.613 -5.430 -23.035 1.00 96.31 83 ASP A CA 1
ATOM 671 C C . ASP A 1 83 ? 14.782 -6.590 -22.032 1.00 96.31 83 ASP A C 1
ATOM 673 O O . ASP A 1 83 ? 14.110 -7.613 -22.151 1.00 96.31 83 ASP A O 1
ATOM 677 N N . GLN A 1 84 ? 15.567 -6.386 -20.967 1.00 96.25 84 GLN A N 1
ATOM 678 C CA . GLN A 1 84 ? 15.734 -7.365 -19.880 1.00 96.25 84 GLN A CA 1
ATOM 679 C C . GLN A 1 84 ? 14.422 -7.655 -19.133 1.00 96.25 84 GLN A C 1
ATOM 681 O O . GLN A 1 84 ? 14.077 -8.803 -18.854 1.00 96.25 84 GLN A O 1
ATOM 686 N N . LYS A 1 85 ? 13.651 -6.609 -18.817 1.00 95.31 85 LYS A N 1
ATOM 687 C CA . LYS A 1 85 ? 12.349 -6.754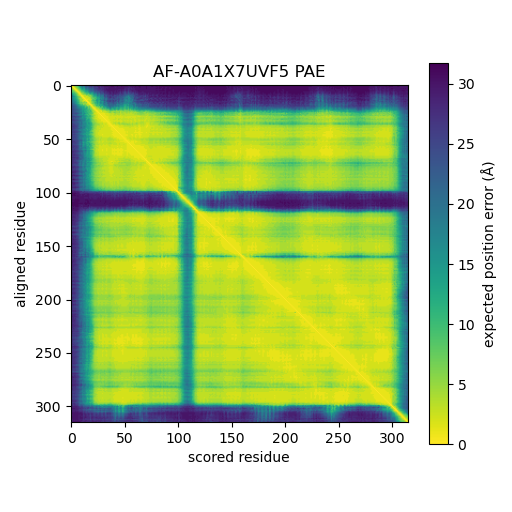 -18.154 1.00 95.31 85 LYS A CA 1
ATOM 688 C C . LYS A 1 85 ? 11.318 -7.454 -19.038 1.00 95.31 85 LYS A C 1
ATOM 690 O O . LYS A 1 85 ? 10.487 -8.195 -18.514 1.00 95.31 85 LYS A O 1
ATOM 695 N N . ILE A 1 86 ? 11.360 -7.230 -20.352 1.00 95.62 86 ILE A N 1
ATOM 696 C CA . ILE A 1 86 ? 10.508 -7.925 -21.322 1.00 95.62 86 ILE A CA 1
ATOM 697 C C . ILE A 1 86 ? 10.817 -9.420 -21.310 1.00 95.62 86 ILE A C 1
ATOM 699 O O . ILE A 1 86 ? 9.878 -10.207 -21.213 1.00 95.62 86 ILE A O 1
ATOM 703 N N . GLU A 1 87 ? 12.093 -9.803 -21.360 1.00 96.19 87 GLU A N 1
ATOM 704 C CA . GLU A 1 87 ? 12.515 -11.208 -21.307 1.00 96.19 87 GLU A CA 1
ATOM 705 C C . GLU A 1 87 ? 12.024 -11.876 -20.015 1.00 96.19 87 GLU A C 1
ATOM 707 O O . GLU A 1 87 ? 11.259 -12.839 -20.073 1.00 96.19 87 GLU A O 1
ATOM 712 N N . GLN A 1 88 ? 12.308 -11.277 -18.852 1.00 95.44 88 GLN A N 1
ATOM 713 C CA . GLN A 1 88 ? 11.838 -11.791 -17.559 1.00 95.44 88 GLN A CA 1
ATOM 714 C C . GLN A 1 88 ? 10.307 -11.933 -17.507 1.00 95.44 88 GLN A C 1
ATOM 716 O O . GLN A 1 88 ? 9.768 -12.937 -17.032 1.00 95.44 88 GLN A O 1
ATOM 721 N N . PHE A 1 89 ? 9.579 -10.920 -17.980 1.00 94.88 89 PHE A N 1
ATOM 722 C CA . PHE A 1 89 ? 8.120 -10.937 -17.987 1.00 94.88 89 PHE A CA 1
ATOM 723 C C . PHE A 1 89 ? 7.570 -12.039 -18.907 1.00 94.88 89 PHE A C 1
ATOM 725 O O . PHE A 1 89 ? 6.629 -12.748 -18.536 1.00 94.88 89 PHE A O 1
ATOM 732 N N . GLN A 1 90 ? 8.158 -12.208 -20.092 1.00 93.75 90 GLN A N 1
ATOM 733 C CA . GLN A 1 90 ? 7.766 -13.240 -21.050 1.00 93.75 90 GLN A CA 1
ATOM 734 C C . GLN A 1 90 ? 8.067 -14.645 -20.527 1.00 93.75 90 GLN A C 1
ATOM 736 O O . GLN A 1 90 ? 7.203 -15.513 -20.646 1.00 93.75 90 GLN A O 1
ATOM 741 N N . ASP A 1 91 ? 9.208 -14.852 -19.872 1.00 94.88 91 ASP A N 1
ATOM 742 C CA . ASP A 1 91 ? 9.584 -16.132 -19.267 1.00 94.88 91 ASP A CA 1
ATOM 743 C C . ASP A 1 91 ? 8.607 -16.557 -18.169 1.00 94.88 91 ASP A C 1
ATOM 745 O O . ASP A 1 91 ? 8.148 -17.705 -18.130 1.00 94.88 91 ASP A O 1
ATOM 749 N N . LEU A 1 92 ? 8.214 -15.624 -17.298 1.00 93.56 92 LEU A N 1
ATOM 750 C CA . LEU A 1 92 ? 7.208 -15.867 -16.263 1.00 93.56 92 LEU A CA 1
ATOM 751 C C . LEU A 1 92 ? 5.835 -16.185 -16.871 1.00 93.56 92 LEU A C 1
ATOM 753 O O . LEU A 1 92 ? 5.163 -17.129 -16.442 1.00 93.56 92 LEU A O 1
ATOM 757 N N . LYS A 1 93 ? 5.418 -15.434 -17.898 1.00 90.44 93 LYS A N 1
ATOM 758 C CA . LYS A 1 93 ? 4.142 -15.649 -18.598 1.00 90.44 93 LYS A CA 1
ATOM 759 C C . LYS A 1 93 ? 4.129 -16.998 -19.325 1.00 90.44 93 LYS A C 1
ATOM 761 O O . LYS A 1 93 ? 3.142 -17.732 -19.245 1.00 90.44 93 LYS A O 1
ATOM 766 N N . HIS A 1 94 ? 5.238 -17.364 -19.966 1.00 90.00 94 HIS A N 1
ATOM 767 C CA . HIS A 1 94 ? 5.422 -18.665 -20.599 1.00 90.00 94 HIS A CA 1
ATOM 768 C C . HIS A 1 94 ? 5.387 -19.793 -19.562 1.00 90.00 94 HIS A C 1
ATOM 770 O O . HIS A 1 94 ? 4.641 -20.758 -19.730 1.00 90.00 94 HIS A O 1
ATOM 776 N N . SER A 1 95 ? 6.090 -19.640 -18.442 1.00 90.44 95 SER A N 1
ATOM 777 C CA . SER A 1 95 ? 6.101 -20.621 -17.352 1.00 90.44 95 SER A CA 1
ATOM 778 C C . SER A 1 95 ? 4.696 -20.897 -16.809 1.00 90.44 95 SER A C 1
ATOM 780 O O . SER A 1 95 ? 4.319 -22.054 -16.620 1.00 90.44 95 SER A O 1
ATOM 782 N N . LEU A 1 96 ? 3.870 -19.861 -16.630 1.00 87.75 96 LEU A N 1
ATOM 783 C CA . LEU A 1 96 ? 2.471 -20.037 -16.226 1.00 87.75 96 LEU A CA 1
ATOM 784 C C . LEU A 1 96 ? 1.637 -20.820 -17.242 1.00 87.75 96 LEU A C 1
ATOM 786 O O . LEU A 1 96 ? 0.774 -21.609 -16.842 1.00 87.75 96 LEU A O 1
ATOM 790 N N . SER A 1 97 ? 1.897 -20.610 -18.532 1.00 83.19 97 SER A N 1
ATOM 791 C CA . SER A 1 97 ? 1.219 -21.345 -19.597 1.00 83.19 97 SER A CA 1
ATOM 792 C C . SER A 1 97 ? 1.583 -22.826 -19.604 1.00 83.19 97 SER A C 1
ATOM 794 O O . SER A 1 97 ? 0.698 -23.672 -19.691 1.00 83.19 97 SER A O 1
ATOM 796 N N . VAL A 1 98 ? 2.866 -23.149 -19.408 1.00 85.06 98 VAL A N 1
ATOM 797 C CA . VAL A 1 98 ? 3.362 -24.531 -19.330 1.00 85.06 98 VAL A CA 1
ATOM 798 C C . VAL A 1 98 ? 2.791 -25.246 -18.108 1.00 85.06 98 VAL A C 1
ATOM 800 O O . VAL A 1 98 ? 2.414 -26.414 -18.182 1.00 85.06 98 VAL A O 1
ATOM 803 N N . LEU A 1 99 ? 2.672 -24.541 -16.981 1.00 78.25 99 LEU A N 1
ATOM 804 C CA . LEU A 1 99 ? 2.111 -25.089 -15.746 1.00 78.25 99 LEU A CA 1
ATOM 805 C C . LEU A 1 99 ? 0.591 -25.315 -15.805 1.00 78.25 99 LEU A C 1
ATOM 807 O O . LEU A 1 99 ? 0.020 -25.783 -14.816 1.00 78.25 99 LEU A O 1
ATOM 811 N N . ASN A 1 100 ? -0.082 -24.956 -16.911 1.00 64.50 100 ASN A N 1
ATOM 812 C CA . ASN A 1 100 ? -1.546 -24.895 -17.018 1.00 64.50 100 ASN A CA 1
ATOM 813 C C . ASN A 1 100 ? -2.187 -24.132 -15.843 1.00 64.50 100 ASN A C 1
ATOM 815 O O . ASN A 1 100 ? -3.335 -24.365 -15.463 1.00 64.50 100 ASN A O 1
ATOM 819 N N . ALA A 1 101 ? -1.419 -23.223 -15.237 1.00 57.12 101 ALA A N 1
ATOM 820 C CA . ALA A 1 101 ? -1.909 -22.273 -14.257 1.00 57.12 101 ALA A CA 1
ATOM 821 C C . ALA A 1 101 ? -2.765 -21.210 -14.944 1.00 57.12 101 ALA A C 1
ATOM 823 O O . ALA A 1 101 ? -3.660 -20.665 -14.311 1.00 57.12 101 ALA A O 1
ATOM 824 N N . VAL A 1 102 ? -2.480 -20.973 -16.232 1.00 51.03 102 VAL A N 1
ATOM 825 C CA . VAL A 1 102 ? -3.179 -20.094 -17.164 1.00 51.03 102 VAL A CA 1
ATOM 826 C C . VAL A 1 102 ? -3.508 -20.887 -18.422 1.00 51.03 102 VAL A C 1
ATOM 828 O O . VAL A 1 102 ? -2.615 -21.410 -19.083 1.00 51.03 102 VAL A O 1
ATOM 831 N N . HIS A 1 103 ? -4.794 -20.993 -18.760 1.00 48.19 103 HIS A N 1
ATOM 832 C CA . HIS A 1 103 ? -5.218 -21.588 -20.024 1.00 48.19 103 HIS A CA 1
ATOM 833 C C . HIS A 1 103 ? -4.940 -20.581 -21.149 1.00 48.19 103 HIS A C 1
ATOM 835 O O . HIS A 1 103 ? -5.677 -19.610 -21.309 1.00 48.19 103 HIS A O 1
ATOM 841 N N . ILE A 1 104 ? -3.894 -20.798 -21.949 1.00 46.34 104 ILE A N 1
ATOM 842 C CA . ILE A 1 104 ? -3.766 -20.120 -23.246 1.00 46.34 104 ILE A CA 1
ATOM 843 C C . ILE A 1 104 ? -4.750 -20.817 -24.196 1.00 46.34 104 ILE A C 1
ATOM 845 O O . ILE A 1 104 ? -4.664 -22.038 -24.346 1.00 46.34 104 ILE A O 1
ATOM 849 N N . PRO A 1 105 ? -5.739 -20.129 -24.796 1.00 43.03 105 PRO A N 1
ATOM 850 C CA . PRO A 1 105 ? -6.580 -20.768 -25.799 1.00 43.03 105 PRO A CA 1
ATOM 851 C C . PRO A 1 105 ? -5.695 -21.229 -26.972 1.00 43.03 105 PRO A C 1
ATOM 853 O O . PRO A 1 105 ? -4.869 -20.447 -27.448 1.00 43.03 105 PRO A O 1
ATOM 856 N N . PRO A 1 106 ? -5.824 -22.483 -27.441 1.00 43.38 106 PRO A N 1
ATOM 857 C CA . PRO A 1 106 ? -5.042 -22.964 -28.572 1.00 43.38 106 PRO A CA 1
ATOM 858 C C . PRO A 1 106 ? -5.358 -22.141 -29.835 1.00 43.38 106 PRO A C 1
ATOM 860 O O . PRO A 1 106 ? -6.478 -21.637 -29.976 1.00 43.38 106 PRO A O 1
ATOM 863 N N . PRO A 1 107 ? -4.410 -22.011 -30.782 1.00 40.25 107 PRO A N 1
ATOM 864 C CA . PRO A 1 107 ? -4.635 -21.290 -32.031 1.00 40.25 107 PRO A CA 1
ATOM 865 C C . PRO A 1 107 ? -5.793 -21.917 -32.822 1.00 40.25 107 PRO A C 1
ATOM 867 O O . PRO A 1 107 ? -5.673 -23.026 -33.338 1.00 40.25 107 PRO A O 1
ATOM 870 N N . ALA A 1 108 ? -6.918 -21.190 -32.859 1.00 46.12 108 ALA A N 1
ATOM 871 C CA . ALA A 1 108 ? -8.110 -21.253 -33.723 1.00 46.12 108 ALA A CA 1
ATOM 872 C C . ALA A 1 108 ? -8.728 -22.613 -34.141 1.00 46.12 108 ALA A C 1
ATOM 874 O O . ALA A 1 108 ? -9.741 -22.607 -34.834 1.00 46.12 108 ALA A O 1
ATOM 875 N N . SER A 1 109 ? -8.206 -23.769 -33.732 1.00 42.94 109 SER A N 1
ATOM 876 C CA . SER A 1 109 ? -8.599 -25.068 -34.304 1.00 42.94 109 SER A CA 1
ATOM 877 C C . SER A 1 109 ? -9.043 -26.125 -33.295 1.00 42.94 109 SER A C 1
ATOM 879 O O . SER A 1 109 ? -9.536 -27.167 -33.711 1.00 42.94 109 SER A O 1
ATOM 881 N N . TYR A 1 110 ? -8.993 -25.859 -31.988 1.00 41.56 110 TYR A N 1
ATOM 882 C CA . TYR A 1 110 ? -9.565 -26.768 -30.992 1.00 41.56 110 TYR A CA 1
ATOM 883 C C . TYR A 1 110 ? -10.408 -26.005 -29.971 1.00 41.56 110 TYR A C 1
ATOM 885 O O . TYR A 1 110 ? -9.906 -25.406 -29.023 1.00 41.56 110 TYR A O 1
ATOM 893 N N . ARG A 1 111 ? -11.730 -26.043 -30.172 1.00 43.75 111 ARG A N 1
ATOM 894 C CA . ARG A 1 111 ? -12.710 -25.730 -29.130 1.00 43.75 111 ARG A CA 1
ATOM 895 C C . ARG A 1 111 ? -12.652 -26.845 -28.088 1.00 43.75 111 ARG A C 1
ATOM 897 O O . ARG A 1 111 ? -13.300 -27.873 -28.256 1.00 43.75 111 ARG A O 1
ATOM 904 N N . VAL A 1 112 ? -11.888 -26.633 -27.022 1.00 40.84 112 VAL A N 1
ATOM 905 C CA . VAL A 1 112 ? -12.065 -27.377 -25.773 1.00 40.84 112 VAL A CA 1
ATOM 906 C C . VAL A 1 112 ? -12.869 -26.500 -24.822 1.00 40.84 112 VAL A C 1
ATOM 908 O O . VAL A 1 112 ? -12.611 -25.314 -24.637 1.00 40.84 112 VAL A O 1
ATOM 911 N N . THR A 1 113 ? -13.921 -27.101 -24.299 1.00 37.84 113 THR A N 1
ATOM 912 C CA . THR A 1 113 ? -14.909 -26.549 -23.382 1.00 37.84 113 THR A CA 1
ATOM 913 C C . THR A 1 113 ? -14.292 -26.060 -22.065 1.00 37.84 113 THR A C 1
ATOM 915 O O . THR A 1 113 ? -13.658 -26.846 -21.369 1.00 37.84 113 THR A O 1
ATOM 918 N N . GLY A 1 114 ? -14.609 -24.824 -21.657 1.00 35.41 114 GLY A N 1
ATOM 919 C CA . GLY A 1 114 ? -15.009 -24.569 -20.263 1.00 35.41 114 GLY A CA 1
ATOM 920 C C . GLY A 1 114 ? -14.066 -23.829 -19.305 1.00 35.41 114 GLY A C 1
ATOM 921 O O . GLY A 1 114 ? -14.324 -23.887 -18.107 1.00 35.41 114 GLY A O 1
ATOM 922 N N . GLY A 1 115 ? -13.029 -23.123 -19.759 1.00 40.06 115 GLY A N 1
ATOM 923 C CA . GLY A 1 115 ? -12.251 -22.217 -18.898 1.00 40.06 115 GLY A CA 1
ATOM 924 C C . GLY A 1 115 ? -12.383 -20.770 -19.362 1.00 40.06 115 GLY A C 1
ATOM 925 O O . GLY A 1 115 ? -12.001 -20.468 -20.490 1.00 40.06 115 GLY A O 1
ATOM 926 N N . SER A 1 116 ? -12.922 -19.875 -18.528 1.00 45.41 116 SER A N 1
ATOM 927 C CA . SER A 1 116 ? -12.828 -18.434 -18.803 1.00 45.41 116 SER A CA 1
ATOM 928 C C . SER A 1 116 ? -11.352 -18.029 -18.913 1.00 45.41 116 SER A C 1
ATOM 930 O O . SER A 1 116 ? -10.539 -18.551 -18.145 1.00 45.41 116 SER A O 1
ATOM 932 N N . PRO A 1 117 ? -10.986 -17.114 -19.830 1.00 54.19 117 PRO A N 1
ATOM 933 C CA . PRO A 1 117 ? -9.647 -16.541 -19.844 1.00 54.19 117 PRO A CA 1
ATOM 934 C C . PRO A 1 117 ? -9.344 -15.968 -18.456 1.00 54.19 117 PRO A C 1
ATOM 936 O O . PRO A 1 117 ? -10.161 -15.240 -17.889 1.00 54.19 117 PRO A O 1
ATOM 939 N N . ILE A 1 118 ? -8.198 -16.356 -17.896 1.00 60.38 118 ILE A N 1
ATOM 940 C CA . ILE A 1 118 ? -7.746 -15.882 -16.587 1.00 60.38 118 ILE A CA 1
ATOM 941 C C . ILE A 1 118 ? -7.620 -14.362 -16.641 1.00 60.38 118 ILE A C 1
ATOM 943 O O . ILE A 1 118 ? -7.073 -13.816 -17.603 1.00 60.38 118 ILE A O 1
ATOM 947 N N . SER A 1 119 ? -8.163 -13.691 -15.623 1.00 79.69 119 SER A N 1
ATOM 948 C CA . SER A 1 119 ? -8.142 -12.230 -15.531 1.00 79.69 119 SER A CA 1
ATOM 949 C C . SER A 1 119 ? -6.697 -11.716 -15.638 1.00 79.69 119 SER A C 1
ATOM 951 O O . SER A 1 119 ? -5.806 -12.329 -15.040 1.00 79.69 119 SER A O 1
ATOM 953 N N . PRO A 1 120 ? -6.424 -10.587 -16.327 1.00 83.19 120 PRO A N 1
ATOM 954 C CA . PRO A 1 120 ? -5.089 -9.981 -16.359 1.00 83.19 120 PRO A CA 1
ATOM 955 C C . PRO A 1 120 ? -4.468 -9.844 -14.961 1.00 83.19 120 PRO A C 1
ATOM 957 O O . PRO A 1 120 ? -3.284 -10.105 -14.777 1.00 83.19 120 PRO A O 1
ATOM 960 N N . ILE A 1 121 ? -5.290 -9.550 -13.951 1.00 88.38 121 ILE A N 1
ATOM 961 C CA . ILE A 1 121 ? -4.874 -9.415 -12.550 1.00 88.38 121 ILE A CA 1
ATOM 962 C C . ILE A 1 121 ? -4.430 -10.762 -11.957 1.00 88.38 121 ILE A C 1
ATOM 964 O O . ILE A 1 121 ? -3.422 -10.836 -11.255 1.00 88.38 121 ILE A O 1
ATOM 968 N N . GLU A 1 122 ? -5.149 -11.849 -12.248 1.00 88.50 122 GLU A N 1
ATOM 969 C CA . GLU A 1 122 ? -4.783 -13.189 -11.774 1.00 88.50 122 GLU A CA 1
ATOM 970 C C . GLU A 1 122 ? -3.450 -13.653 -12.374 1.00 88.50 122 GLU A C 1
ATOM 972 O O . GLU A 1 122 ? -2.647 -14.263 -11.665 1.00 88.50 122 GLU A O 1
ATOM 977 N N . ASN A 1 123 ? -3.171 -13.300 -13.636 1.00 88.88 123 ASN A N 1
ATOM 978 C CA . ASN A 1 123 ? -1.868 -13.561 -14.250 1.00 88.88 123 ASN A CA 1
ATOM 979 C C . ASN A 1 123 ? -0.747 -12.880 -13.455 1.00 88.88 123 ASN A C 1
ATOM 981 O O . ASN A 1 123 ? 0.200 -13.556 -13.060 1.00 88.88 123 ASN A O 1
ATOM 985 N N . LEU A 1 124 ? -0.881 -11.586 -13.136 1.00 92.56 124 LEU A N 1
ATOM 986 C CA . LEU A 1 124 ? 0.122 -10.840 -12.361 1.00 92.56 124 LEU A CA 1
ATOM 987 C C . LEU A 1 124 ? 0.407 -11.487 -10.996 1.00 92.56 124 LEU A C 1
ATOM 989 O O . LEU A 1 124 ? 1.565 -11.656 -10.608 1.00 92.56 124 LEU A O 1
ATOM 993 N N . VAL A 1 125 ? -0.643 -11.897 -10.278 1.00 94.75 125 VAL A N 1
ATOM 994 C CA . VAL A 1 125 ? -0.521 -12.529 -8.954 1.00 94.75 125 VAL A CA 1
ATOM 995 C C . VAL A 1 125 ? 0.196 -13.879 -9.037 1.00 94.75 125 VAL A C 1
ATOM 997 O O . VAL A 1 125 ? 1.035 -14.194 -8.187 1.00 94.75 125 VAL A O 1
ATOM 1000 N N . TYR A 1 126 ? -0.094 -14.683 -10.060 1.00 93.12 126 TYR A N 1
ATOM 1001 C CA . TYR A 1 126 ? 0.583 -15.962 -10.249 1.00 93.12 126 TYR A CA 1
ATOM 1002 C C . TYR A 1 126 ? 2.018 -15.815 -10.763 1.00 93.12 126 TYR A C 1
ATOM 1004 O O . TYR A 1 126 ? 2.878 -16.582 -10.326 1.00 93.12 126 TYR A O 1
ATOM 1012 N N . MET A 1 127 ? 2.302 -14.815 -11.606 1.00 94.44 127 MET A N 1
ATOM 1013 C CA . MET A 1 127 ? 3.665 -14.483 -12.040 1.00 94.44 127 MET A CA 1
ATOM 1014 C C . MET A 1 127 ? 4.525 -14.111 -10.833 1.00 94.44 127 MET A C 1
ATOM 1016 O O . MET A 1 127 ? 5.599 -14.676 -10.649 1.00 94.44 127 MET A O 1
ATOM 1020 N N . TYR A 1 128 ? 3.996 -13.271 -9.937 1.00 95.50 128 TYR A N 1
ATOM 1021 C CA . TYR A 1 128 ? 4.637 -12.968 -8.657 1.00 95.50 128 TYR A CA 1
ATOM 1022 C C . TYR A 1 128 ? 4.892 -14.233 -7.826 1.00 95.50 128 TYR A C 1
ATOM 1024 O O . TYR A 1 128 ? 5.956 -14.397 -7.226 1.00 95.50 128 TYR A O 1
ATOM 1032 N N . GLY A 1 129 ? 3.927 -15.155 -7.806 1.00 94.00 129 GLY A N 1
ATOM 1033 C CA . GLY A 1 129 ? 4.080 -16.439 -7.135 1.00 94.00 129 GLY A CA 1
ATOM 1034 C C . GLY A 1 129 ? 5.226 -17.283 -7.684 1.00 94.00 129 GLY A C 1
ATOM 1035 O O . GLY A 1 129 ? 5.936 -17.899 -6.892 1.00 94.00 129 GLY A O 1
ATOM 1036 N N . LEU A 1 130 ? 5.432 -17.309 -9.001 1.00 93.81 130 LEU A N 1
ATOM 1037 C CA . LEU A 1 130 ? 6.579 -17.991 -9.604 1.00 93.81 130 LEU A CA 1
ATOM 1038 C C . LEU A 1 130 ? 7.892 -17.289 -9.257 1.00 93.81 130 LEU A C 1
ATOM 1040 O O . LEU A 1 130 ? 8.789 -17.927 -8.714 1.00 93.81 130 LEU A O 1
ATOM 1044 N N . GLU A 1 131 ? 7.955 -15.977 -9.479 1.00 94.25 131 GLU A N 1
ATOM 1045 C CA . GLU A 1 131 ? 9.126 -15.130 -9.225 1.00 94.25 131 GLU A CA 1
ATOM 1046 C C . GLU A 1 131 ? 9.628 -15.248 -7.776 1.00 94.25 131 GLU A C 1
ATOM 1048 O O . GLU A 1 131 ? 10.828 -15.263 -7.516 1.00 94.25 131 GLU A O 1
ATOM 1053 N N . LYS A 1 132 ? 8.713 -15.351 -6.802 1.00 94.06 132 LYS A N 1
ATOM 1054 C CA . LYS A 1 132 ? 9.061 -15.498 -5.378 1.00 94.06 132 LYS A CA 1
ATOM 1055 C C . LYS A 1 132 ? 9.116 -16.944 -4.887 1.00 94.06 132 LYS A C 1
ATOM 1057 O O . LYS A 1 132 ? 9.326 -17.152 -3.695 1.00 94.06 132 LYS A O 1
ATOM 1062 N N . GLY A 1 133 ? 8.897 -17.939 -5.749 1.00 93.19 133 GLY A N 1
ATOM 1063 C CA . GLY A 1 133 ? 8.854 -19.353 -5.352 1.00 93.19 133 GLY A CA 1
ATOM 1064 C C . GLY A 1 133 ? 7.680 -19.710 -4.424 1.00 93.19 133 GLY A C 1
ATOM 1065 O O . GLY A 1 133 ? 7.730 -20.701 -3.700 1.00 93.19 133 GLY A O 1
ATOM 1066 N N . ARG A 1 134 ? 6.609 -18.907 -4.430 1.00 92.44 134 ARG A N 1
ATOM 1067 C CA . ARG A 1 134 ? 5.413 -19.022 -3.570 1.00 92.44 134 ARG A CA 1
ATOM 1068 C C . ARG A 1 134 ? 4.153 -19.441 -4.330 1.00 92.44 134 ARG A C 1
ATOM 1070 O O . ARG A 1 134 ? 3.043 -19.348 -3.808 1.00 92.44 134 ARG A O 1
ATOM 1077 N N . PHE A 1 135 ? 4.302 -19.931 -5.558 1.00 90.19 135 PHE A N 1
ATOM 1078 C CA . PHE A 1 135 ? 3.188 -20.281 -6.442 1.00 90.19 135 PHE A CA 1
ATOM 1079 C C . PHE A 1 135 ? 2.166 -21.228 -5.783 1.00 90.19 135 PHE A C 1
ATOM 1081 O O . PHE A 1 135 ? 0.966 -20.948 -5.755 1.00 90.19 135 PHE A O 1
ATOM 1088 N N . SER A 1 136 ? 2.637 -22.315 -5.165 1.00 88.75 136 SER A N 1
ATOM 1089 C CA . SER A 1 136 ? 1.778 -23.297 -4.487 1.00 88.75 136 SER A CA 1
ATOM 1090 C C . SER A 1 136 ? 1.086 -22.754 -3.235 1.00 88.75 136 SER A C 1
ATOM 1092 O O . SER A 1 136 ? 0.035 -23.261 -2.848 1.00 88.75 136 SER A O 1
ATOM 1094 N N . GLU A 1 137 ? 1.677 -21.771 -2.556 1.00 91.56 137 GLU A N 1
ATOM 1095 C CA . GLU A 1 137 ? 1.066 -21.098 -1.406 1.00 91.56 137 GLU A CA 1
ATOM 1096 C C . GLU A 1 137 ? -0.080 -20.205 -1.877 1.00 91.56 137 GLU A C 1
ATOM 1098 O O . GLU A 1 137 ? -1.210 -20.395 -1.442 1.00 91.56 137 GLU A O 1
ATOM 1103 N N . ILE A 1 138 ? 0.181 -19.328 -2.849 1.00 91.19 138 ILE A N 1
ATOM 1104 C CA . ILE A 1 138 ? -0.815 -18.408 -3.418 1.00 91.19 138 ILE A CA 1
ATOM 1105 C C . ILE A 1 138 ? -1.989 -19.170 -4.044 1.00 91.19 138 ILE A C 1
ATOM 1107 O O . ILE A 1 138 ? -3.138 -18.748 -3.935 1.00 91.19 138 ILE A O 1
ATOM 1111 N N . LYS A 1 139 ? -1.740 -20.324 -4.673 1.00 87.38 139 LYS A N 1
ATOM 1112 C CA . LYS A 1 139 ? -2.815 -21.159 -5.226 1.00 87.38 139 LYS A CA 1
ATOM 1113 C C . LYS A 1 139 ? -3.727 -21.751 -4.142 1.00 87.38 139 LYS A C 1
ATOM 1115 O O . LYS A 1 139 ? -4.918 -21.919 -4.393 1.00 87.38 139 LYS A O 1
ATOM 1120 N N . ARG A 1 140 ? -3.183 -22.083 -2.964 1.00 89.25 140 ARG A N 1
ATOM 1121 C CA . ARG A 1 140 ? -3.925 -22.710 -1.854 1.00 89.25 140 ARG A CA 1
ATOM 1122 C C . ARG A 1 140 ? -4.584 -21.687 -0.932 1.00 89.25 140 ARG A C 1
ATOM 1124 O O . ARG A 1 140 ? -5.712 -21.905 -0.501 1.00 89.25 140 ARG A O 1
ATOM 1131 N N . ASP A 1 141 ? -3.898 -20.591 -0.632 1.00 91.62 141 ASP A N 1
ATOM 1132 C CA . ASP A 1 141 ? -4.385 -19.548 0.264 1.00 91.62 141 ASP A CA 1
ATOM 1133 C C . ASP A 1 141 ? -5.233 -18.527 -0.508 1.00 91.62 141 ASP A C 1
ATOM 1135 O O . ASP A 1 141 ? -4.738 -17.575 -1.119 1.00 91.62 141 ASP A O 1
ATOM 1139 N N . SER A 1 142 ? -6.553 -18.721 -0.457 1.00 90.31 142 SER A N 1
ATOM 1140 C CA . SER A 1 142 ? -7.518 -17.813 -1.077 1.00 90.31 142 SER A CA 1
ATOM 1141 C C . SER A 1 142 ? -7.476 -16.403 -0.490 1.00 90.31 142 SER A C 1
ATOM 1143 O O . SER A 1 142 ? -7.764 -15.447 -1.207 1.00 90.31 142 SER A O 1
ATOM 1145 N N . SER A 1 143 ? -7.123 -16.261 0.789 1.00 90.19 143 SER A N 1
ATOM 1146 C CA . SER A 1 143 ? -7.086 -14.979 1.487 1.00 90.19 143 SER A CA 1
ATOM 1147 C C . SER A 1 143 ? -5.864 -14.165 1.073 1.00 90.19 143 SER A C 1
ATOM 1149 O O . SER A 1 143 ? -5.992 -12.970 0.823 1.00 90.19 143 SER A O 1
ATOM 1151 N N . LEU A 1 144 ? -4.690 -14.795 0.973 1.00 90.19 144 LEU A N 1
ATOM 1152 C CA . LEU A 1 144 ? -3.475 -14.170 0.444 1.00 90.19 144 LEU A CA 1
ATOM 1153 C C . LEU A 1 144 ? -3.651 -13.779 -1.023 1.00 90.19 144 LEU A C 1
ATOM 1155 O O . LEU A 1 144 ? -3.350 -12.647 -1.399 1.00 90.19 144 LEU A O 1
ATOM 1159 N N . ARG A 1 145 ? -4.168 -14.701 -1.845 1.00 91.38 145 ARG A N 1
ATOM 1160 C CA . ARG A 1 145 ? -4.407 -14.451 -3.270 1.00 91.38 145 ARG A CA 1
ATOM 1161 C C . ARG A 1 145 ? -5.365 -13.286 -3.489 1.00 91.38 145 ARG A C 1
ATOM 1163 O O . ARG A 1 145 ? -5.088 -12.457 -4.346 1.00 91.38 145 ARG A O 1
ATOM 1170 N N . LYS A 1 146 ? -6.446 -13.195 -2.704 1.00 91.88 146 LYS A N 1
ATOM 1171 C CA . LYS A 1 146 ? -7.374 -12.059 -2.765 1.00 91.88 146 LYS A CA 1
ATOM 1172 C C . LYS A 1 146 ? -6.671 -10.743 -2.419 1.00 91.88 146 LYS A C 1
ATOM 1174 O O . LYS A 1 146 ? -6.758 -9.811 -3.202 1.00 91.88 146 LYS A O 1
ATOM 1179 N N . SER A 1 147 ? -5.916 -10.686 -1.318 1.00 92.06 147 SER A N 1
ATOM 1180 C CA . SER A 1 147 ? -5.180 -9.468 -0.943 1.00 92.06 147 SER A CA 1
ATOM 1181 C C . SER A 1 147 ? -4.193 -9.028 -2.037 1.00 92.06 147 SER A C 1
ATOM 1183 O O . SER A 1 147 ? -4.115 -7.848 -2.355 1.00 92.06 147 SER A O 1
ATOM 1185 N N . LEU A 1 148 ? -3.457 -9.968 -2.645 1.00 94.12 148 LEU A N 1
ATOM 1186 C CA . LEU A 1 148 ? -2.546 -9.670 -3.759 1.00 94.12 148 LEU A CA 1
ATOM 1187 C C . LEU A 1 148 ? -3.296 -9.212 -5.014 1.00 94.12 148 LEU A C 1
ATOM 1189 O O . LEU A 1 148 ? -2.832 -8.306 -5.699 1.00 94.12 148 LEU A O 1
ATOM 1193 N N . HIS A 1 149 ? -4.447 -9.817 -5.301 1.00 94.12 149 HIS A N 1
ATOM 1194 C CA . HIS A 1 149 ? -5.310 -9.424 -6.410 1.00 94.12 149 HIS A CA 1
ATOM 1195 C C . HIS A 1 149 ? -5.829 -7.993 -6.228 1.00 94.12 149 HIS A C 1
ATOM 1197 O O . HIS A 1 149 ? -5.770 -7.204 -7.165 1.00 94.12 149 HIS A O 1
ATOM 1203 N N . ASP A 1 150 ? -6.289 -7.637 -5.028 1.00 93.50 150 ASP A N 1
ATOM 1204 C CA . ASP A 1 150 ? -6.787 -6.291 -4.727 1.00 93.50 150 ASP A CA 1
ATOM 1205 C C . ASP A 1 150 ? -5.671 -5.238 -4.874 1.00 93.50 150 ASP A C 1
ATOM 1207 O O . ASP A 1 150 ? -5.899 -4.175 -5.446 1.00 93.50 150 ASP A O 1
ATOM 1211 N N . VAL A 1 151 ? -4.436 -5.562 -4.465 1.00 94.69 151 VAL A N 1
ATOM 1212 C CA . VAL A 1 151 ? -3.258 -4.700 -4.681 1.00 94.69 151 VAL A CA 1
ATOM 1213 C C . VAL A 1 151 ? -2.910 -4.572 -6.168 1.00 94.69 151 VAL A C 1
ATOM 1215 O O . VAL A 1 151 ? -2.693 -3.467 -6.657 1.00 94.69 151 VAL A O 1
ATOM 1218 N N . ALA A 1 152 ? -2.856 -5.686 -6.903 1.00 94.75 152 ALA A N 1
ATOM 1219 C CA . ALA A 1 152 ? -2.549 -5.680 -8.334 1.00 94.75 152 ALA A CA 1
ATOM 1220 C C . ALA A 1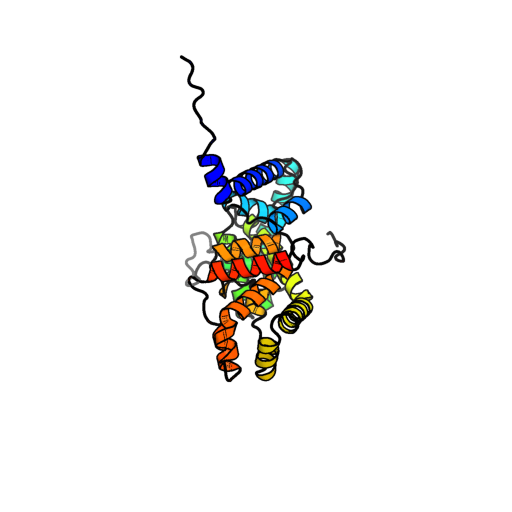 152 ? -3.602 -4.907 -9.144 1.00 94.75 152 ALA A C 1
ATOM 1222 O O . ALA A 1 152 ? -3.257 -4.225 -10.108 1.00 94.75 152 ALA A O 1
ATOM 1223 N N . LYS A 1 153 ? -4.870 -4.963 -8.722 1.00 93.12 153 LYS A N 1
ATOM 1224 C CA . LYS A 1 153 ? -5.959 -4.203 -9.335 1.00 93.12 153 LYS A CA 1
ATOM 1225 C C . LYS A 1 153 ? -5.718 -2.694 -9.274 1.00 93.12 153 LYS A C 1
ATOM 1227 O O . LYS A 1 153 ? -5.924 -2.031 -10.279 1.00 93.12 153 LYS A O 1
ATOM 1232 N N . VAL A 1 154 ? -5.230 -2.164 -8.149 1.00 93.44 154 VAL A N 1
ATOM 1233 C CA . VAL A 1 154 ? -4.905 -0.729 -8.045 1.00 93.44 154 VAL A CA 1
ATOM 1234 C C . VAL A 1 154 ? -3.877 -0.318 -9.090 1.00 93.44 154 VAL A C 1
ATOM 1236 O O . VAL A 1 154 ? -4.049 0.701 -9.742 1.00 93.44 154 VAL A O 1
ATOM 1239 N N . PHE A 1 155 ? -2.835 -1.118 -9.315 1.00 94.06 155 PHE A N 1
ATOM 1240 C CA . PHE A 1 155 ? -1.851 -0.789 -10.348 1.00 94.06 155 PHE A CA 1
ATOM 1241 C C . PHE A 1 155 ? -2.426 -0.853 -11.761 1.00 94.06 155 PHE A C 1
ATOM 1243 O O . PHE A 1 155 ? -2.049 -0.033 -12.590 1.00 94.06 155 PHE A O 1
ATOM 1250 N N . LEU A 1 156 ? -3.345 -1.782 -12.027 1.00 91.12 156 LEU A N 1
ATOM 1251 C CA . LEU A 1 156 ? -4.040 -1.852 -13.311 1.00 91.12 156 LEU A CA 1
ATOM 1252 C C . LEU A 1 156 ? -4.958 -0.640 -13.541 1.00 91.12 156 LEU A C 1
ATOM 1254 O O . LEU A 1 156 ? -5.055 -0.164 -14.667 1.00 91.12 156 LEU A O 1
ATOM 1258 N N . ASP A 1 157 ? -5.609 -0.148 -12.485 1.00 88.94 157 ASP A N 1
ATOM 1259 C CA . ASP A 1 157 ? -6.535 0.987 -12.555 1.00 88.94 157 ASP A CA 1
ATOM 1260 C C . ASP A 1 157 ? -5.793 2.345 -12.574 1.00 88.94 157 ASP A C 1
ATOM 1262 O O . ASP A 1 157 ? -6.277 3.297 -13.184 1.00 88.94 157 ASP A O 1
ATOM 1266 N N . CYS A 1 158 ? -4.628 2.449 -11.918 1.00 86.56 158 CYS A N 1
ATOM 1267 C CA . CYS A 1 158 ? -3.908 3.714 -11.713 1.00 86.56 158 CYS A CA 1
ATOM 1268 C C . CYS A 1 158 ? -2.713 3.944 -12.650 1.00 86.56 158 CYS A C 1
ATOM 1270 O O . CYS A 1 158 ? -2.233 5.074 -12.715 1.00 86.56 158 CYS A O 1
ATOM 1272 N N . ILE A 1 159 ? -2.156 2.915 -13.301 1.00 87.81 159 ILE A N 1
ATOM 1273 C CA . ILE A 1 159 ? -0.955 3.062 -14.138 1.00 87.81 159 ILE A CA 1
ATOM 1274 C C . ILE A 1 159 ? -1.302 2.943 -15.617 1.00 87.81 159 ILE A C 1
ATOM 1276 O O . ILE A 1 159 ? -1.656 1.874 -16.105 1.00 87.81 159 ILE A O 1
ATOM 1280 N N . ASP A 1 160 ? -1.043 4.022 -16.352 1.00 80.69 160 ASP A N 1
ATOM 1281 C CA . ASP A 1 160 ? -0.974 3.987 -17.808 1.00 80.69 160 ASP A CA 1
ATOM 1282 C C . ASP A 1 160 ? 0.338 3.308 -18.249 1.00 80.69 160 ASP A C 1
ATOM 1284 O O . ASP A 1 160 ? 1.450 3.786 -17.964 1.00 80.69 160 ASP A O 1
ATOM 1288 N N . GLY A 1 161 ? 0.226 2.170 -18.931 1.00 75.25 161 GLY A N 1
ATOM 1289 C CA . GLY A 1 161 ? 1.375 1.394 -19.392 1.00 75.25 161 GLY A CA 1
ATOM 1290 C C . GLY A 1 161 ? 0.995 0.020 -19.932 1.00 75.25 161 GLY A C 1
ATOM 1291 O O . GLY A 1 161 ? -0.176 -0.352 -19.980 1.00 75.25 161 GLY A O 1
ATOM 1292 N N . ASP A 1 162 ? 2.005 -0.734 -20.357 1.00 86.25 162 ASP A N 1
ATOM 1293 C CA . ASP A 1 162 ? 1.822 -2.140 -20.706 1.00 86.25 162 ASP A CA 1
ATOM 1294 C C . ASP A 1 162 ? 1.775 -3.039 -19.455 1.00 86.25 162 ASP A C 1
ATOM 1296 O O . ASP A 1 162 ? 2.128 -2.639 -18.343 1.00 86.25 162 ASP A O 1
ATOM 1300 N N . GLU A 1 163 ? 1.335 -4.289 -19.639 1.00 89.94 163 GLU A N 1
ATOM 1301 C CA . GLU A 1 163 ? 1.231 -5.274 -18.551 1.00 89.94 163 GLU A CA 1
ATOM 1302 C C . GLU A 1 163 ? 2.564 -5.499 -17.813 1.00 89.94 163 GLU A C 1
ATOM 1304 O O . GLU A 1 163 ? 2.560 -5.849 -16.632 1.00 89.94 163 GLU A O 1
ATOM 1309 N N . MET A 1 164 ? 3.699 -5.304 -18.492 1.00 92.81 164 MET A N 1
ATOM 1310 C CA . MET A 1 164 ? 5.029 -5.508 -17.925 1.00 92.81 164 MET A CA 1
ATOM 1311 C C . MET A 1 164 ? 5.353 -4.410 -16.910 1.00 92.81 164 MET A C 1
ATOM 1313 O O . MET A 1 164 ? 5.720 -4.717 -15.775 1.00 92.81 164 MET A O 1
ATOM 1317 N N . GLU A 1 165 ? 5.150 -3.139 -17.258 1.00 93.56 165 GLU A N 1
ATOM 1318 C CA . GLU A 1 165 ? 5.368 -2.024 -16.330 1.00 93.56 165 GLU A CA 1
ATOM 1319 C C . GLU A 1 165 ? 4.465 -2.131 -15.095 1.00 93.56 165 GLU A C 1
ATOM 1321 O O . GLU A 1 165 ? 4.930 -1.936 -13.966 1.00 93.56 165 GLU A O 1
ATOM 1326 N N . ILE A 1 166 ? 3.199 -2.514 -15.296 1.00 95.00 166 ILE A N 1
ATOM 1327 C CA . ILE A 1 166 ? 2.232 -2.758 -14.216 1.00 95.00 166 ILE A CA 1
ATOM 1328 C C . ILE A 1 166 ? 2.716 -3.902 -13.315 1.00 95.00 166 ILE A C 1
ATOM 1330 O O . ILE A 1 166 ? 2.712 -3.764 -12.089 1.00 95.00 166 ILE A O 1
ATOM 1334 N N . TYR A 1 167 ? 3.195 -5.007 -13.900 1.00 96.06 167 TYR A N 1
ATOM 1335 C CA . TYR A 1 167 ? 3.757 -6.129 -13.147 1.00 96.06 167 TYR A CA 1
ATOM 1336 C C . TYR A 1 167 ? 4.941 -5.712 -12.280 1.00 96.06 167 TYR A C 1
ATOM 1338 O O . TYR A 1 167 ? 4.987 -6.062 -11.101 1.00 96.06 167 TYR A O 1
ATOM 1346 N N . PHE A 1 168 ? 5.891 -4.950 -12.824 1.00 96.44 168 PHE A N 1
ATOM 1347 C CA . PHE A 1 168 ? 7.051 -4.521 -12.046 1.00 96.44 168 PHE A CA 1
ATOM 1348 C C . PHE A 1 168 ? 6.696 -3.492 -10.971 1.00 96.44 168 PHE A C 1
ATOM 1350 O O . PHE A 1 168 ? 7.309 -3.518 -9.904 1.00 96.44 168 PHE A O 1
ATOM 1357 N N . CYS A 1 169 ? 5.679 -2.650 -11.183 1.00 97.12 169 CYS A N 1
ATOM 1358 C CA . CYS A 1 169 ? 5.142 -1.799 -10.118 1.00 97.12 169 CYS A CA 1
ATOM 1359 C C . CYS A 1 169 ? 4.536 -2.636 -8.993 1.00 97.12 169 CYS A C 1
ATOM 1361 O O . CYS A 1 169 ? 4.886 -2.456 -7.826 1.00 97.12 169 CYS A O 1
ATOM 1363 N N . PHE A 1 170 ? 3.690 -3.605 -9.344 1.00 97.00 170 PHE A N 1
ATOM 1364 C CA . PHE A 1 170 ? 3.128 -4.555 -8.391 1.00 97.00 170 PHE A CA 1
ATOM 1365 C C . PHE A 1 170 ? 4.230 -5.303 -7.624 1.00 97.00 170 PHE A C 1
ATOM 1367 O O . PHE A 1 170 ? 4.209 -5.352 -6.392 1.00 97.00 170 PHE A O 1
ATOM 1374 N N . LEU A 1 171 ? 5.247 -5.814 -8.323 1.00 96.56 171 LEU A N 1
ATOM 1375 C CA . LEU A 1 171 ? 6.394 -6.493 -7.725 1.00 96.56 171 LEU A CA 1
ATOM 1376 C C . LEU A 1 171 ? 7.144 -5.577 -6.745 1.00 96.56 171 LEU A C 1
ATOM 1378 O O . LEU A 1 171 ? 7.404 -5.984 -5.611 1.00 96.56 171 LEU A O 1
ATOM 1382 N N . GLY A 1 172 ? 7.436 -4.336 -7.140 1.00 96.69 172 GLY A N 1
ATOM 1383 C CA . GLY A 1 172 ? 8.072 -3.341 -6.277 1.00 96.69 172 GLY A CA 1
ATOM 1384 C C . GLY A 1 172 ? 7.239 -3.026 -5.033 1.00 96.69 172 GLY A C 1
ATOM 1385 O O . GLY A 1 172 ? 7.760 -3.000 -3.918 1.00 96.69 172 GLY A O 1
ATOM 1386 N N . PHE A 1 173 ? 5.923 -2.872 -5.181 1.00 97.12 173 PHE A N 1
ATOM 1387 C CA . PHE A 1 173 ? 5.044 -2.550 -4.058 1.00 97.12 173 PHE A CA 1
ATOM 1388 C C . PHE A 1 173 ? 4.877 -3.723 -3.089 1.00 97.12 173 PHE A C 1
ATOM 1390 O O . PHE A 1 173 ? 4.859 -3.531 -1.874 1.00 97.12 173 PHE A O 1
ATOM 1397 N N . THR A 1 174 ? 4.843 -4.964 -3.583 1.00 95.25 174 THR A N 1
ATOM 1398 C CA . THR A 1 174 ? 4.839 -6.138 -2.694 1.00 95.25 174 THR A CA 1
ATOM 1399 C C . THR A 1 174 ? 6.108 -6.233 -1.842 1.00 95.25 174 THR A C 1
ATOM 1401 O O . THR A 1 174 ? 6.044 -6.741 -0.722 1.00 95.25 174 THR A O 1
ATOM 1404 N N . ALA A 1 175 ? 7.248 -5.704 -2.307 1.00 94.19 175 ALA A N 1
ATOM 1405 C CA . ALA A 1 175 ? 8.448 -5.589 -1.480 1.00 94.19 175 ALA A CA 1
ATOM 1406 C C . ALA A 1 175 ? 8.248 -4.594 -0.319 1.00 94.19 175 ALA A C 1
ATOM 1408 O O . ALA A 1 175 ? 8.659 -4.886 0.804 1.00 94.19 175 ALA A O 1
ATOM 1409 N N . ILE A 1 176 ? 7.542 -3.480 -0.553 1.00 94.88 176 ILE A N 1
ATOM 1410 C CA . ILE A 1 176 ? 7.138 -2.537 0.505 1.00 94.88 176 ILE A CA 1
ATOM 1411 C C . ILE A 1 176 ? 6.219 -3.237 1.516 1.00 94.88 176 ILE A C 1
ATOM 1413 O O . ILE A 1 176 ? 6.473 -3.172 2.717 1.00 94.88 176 ILE A O 1
ATOM 1417 N N . ILE A 1 177 ? 5.202 -3.974 1.052 1.00 93.62 177 ILE A N 1
ATOM 1418 C CA . ILE A 1 177 ? 4.299 -4.744 1.929 1.00 93.62 177 ILE A CA 1
ATOM 1419 C C . ILE A 1 177 ? 5.078 -5.754 2.782 1.00 93.62 177 ILE A C 1
ATOM 1421 O O . ILE A 1 177 ? 4.793 -5.914 3.968 1.00 93.62 177 ILE A O 1
ATOM 1425 N N . ASN A 1 178 ? 6.066 -6.442 2.207 1.00 91.69 178 ASN A N 1
ATOM 1426 C CA . ASN A 1 178 ? 6.906 -7.374 2.961 1.00 91.69 178 ASN A CA 1
ATOM 1427 C C . ASN A 1 178 ? 7.723 -6.655 4.042 1.00 91.69 178 ASN A C 1
ATOM 1429 O O . ASN A 1 178 ? 7.767 -7.132 5.172 1.00 91.69 178 ASN A O 1
ATOM 1433 N N . SER A 1 179 ? 8.272 -5.476 3.742 1.00 91.25 179 SER A N 1
ATOM 1434 C CA . SER A 1 179 ? 8.945 -4.652 4.751 1.00 91.25 179 SER A CA 1
ATOM 1435 C C . SER A 1 179 ? 7.988 -4.217 5.869 1.00 91.25 179 SER A C 1
ATOM 1437 O O . SER A 1 179 ? 8.337 -4.297 7.044 1.00 91.25 179 SER A O 1
ATOM 1439 N N . ILE A 1 180 ? 6.745 -3.846 5.544 1.00 92.31 180 ILE A N 1
ATOM 1440 C CA . ILE A 1 180 ? 5.714 -3.528 6.547 1.00 92.31 180 ILE A CA 1
ATOM 1441 C C . ILE A 1 180 ? 5.434 -4.737 7.451 1.00 92.31 180 ILE A C 1
ATOM 1443 O O . ILE A 1 180 ? 5.324 -4.586 8.668 1.00 92.31 180 ILE A O 1
ATOM 1447 N N . ARG A 1 181 ? 5.353 -5.949 6.884 1.00 91.56 181 ARG A N 1
ATOM 1448 C CA . ARG A 1 181 ? 5.149 -7.196 7.648 1.00 91.56 181 ARG A CA 1
ATOM 1449 C C . ARG A 1 181 ? 6.261 -7.448 8.661 1.00 91.56 181 ARG A C 1
ATOM 1451 O O . ARG A 1 181 ? 5.970 -7.886 9.769 1.00 91.56 181 ARG A O 1
ATOM 1458 N N . GLU A 1 182 ? 7.503 -7.157 8.294 1.00 91.31 182 GLU A N 1
ATOM 1459 C CA . GLU A 1 182 ? 8.658 -7.300 9.186 1.00 91.31 182 GLU A CA 1
ATOM 1460 C C . GLU A 1 182 ? 8.606 -6.313 10.361 1.00 91.31 182 GLU A C 1
ATOM 1462 O O . GLU A 1 182 ? 8.966 -6.690 11.471 1.00 91.31 182 GLU A O 1
ATOM 1467 N N . HIS A 1 183 ? 8.089 -5.098 10.139 1.00 90.00 183 HIS A N 1
ATOM 1468 C CA . HIS A 1 183 ? 8.054 -4.017 11.137 1.00 90.00 183 HIS A CA 1
ATOM 1469 C C . HIS A 1 183 ? 6.690 -3.847 11.831 1.00 90.00 183 HIS A C 1
ATOM 1471 O O . HIS A 1 183 ? 6.431 -2.858 12.520 1.00 90.00 183 HIS A O 1
ATOM 1477 N N . THR A 1 184 ? 5.756 -4.782 11.627 1.00 91.19 184 THR A N 1
ATOM 1478 C CA . THR A 1 184 ? 4.368 -4.625 12.100 1.00 91.19 184 THR A CA 1
ATOM 1479 C C . THR A 1 184 ? 4.282 -4.535 13.618 1.00 91.19 184 THR A C 1
ATOM 1481 O O . THR A 1 184 ? 3.404 -3.861 14.154 1.00 91.19 184 THR A O 1
ATOM 1484 N N . LYS A 1 185 ? 5.189 -5.216 14.322 1.00 92.50 185 LYS A N 1
ATOM 1485 C CA . LYS A 1 185 ? 5.218 -5.198 15.781 1.00 92.50 185 LYS A CA 1
ATOM 1486 C C . LYS A 1 185 ? 5.564 -3.800 16.296 1.00 92.50 185 LYS A C 1
ATOM 1488 O O . LYS A 1 185 ? 4.820 -3.272 17.117 1.00 92.50 185 LYS A O 1
ATOM 1493 N N . GLU A 1 186 ? 6.623 -3.187 15.774 1.00 93.00 186 GLU A N 1
ATOM 1494 C CA . GLU A 1 186 ? 7.037 -1.828 16.134 1.00 93.00 186 GLU A CA 1
ATOM 1495 C C . GLU A 1 186 ? 5.947 -0.807 15.787 1.00 93.00 186 GLU A C 1
ATOM 1497 O O . GLU A 1 186 ? 5.648 0.083 16.581 1.00 93.00 186 GLU A O 1
ATOM 1502 N N . MET A 1 187 ? 5.289 -0.973 14.634 1.00 93.31 187 MET A N 1
ATOM 1503 C CA . MET A 1 187 ? 4.170 -0.116 14.226 1.00 93.31 187 MET A CA 1
ATOM 1504 C C . MET A 1 187 ? 3.001 -0.164 15.220 1.00 93.31 187 MET A C 1
ATOM 1506 O O . MET A 1 187 ? 2.403 0.866 15.535 1.00 93.31 187 MET A O 1
ATOM 1510 N N . LEU A 1 188 ? 2.668 -1.352 15.733 1.00 94.62 188 LEU A N 1
ATOM 1511 C CA . LEU A 1 188 ? 1.628 -1.510 16.751 1.00 94.62 188 LEU A CA 1
ATOM 1512 C C . LEU A 1 188 ? 2.051 -0.923 18.098 1.00 94.62 188 LEU A C 1
ATOM 1514 O O . LEU A 1 188 ? 1.226 -0.308 18.770 1.00 94.62 188 LEU A O 1
ATOM 1518 N N . GLU A 1 189 ? 3.313 -1.083 18.493 1.00 94.69 189 GLU A N 1
ATOM 1519 C CA . GLU A 1 189 ? 3.851 -0.481 19.717 1.00 94.69 189 GLU A CA 1
ATOM 1520 C C . GLU A 1 189 ? 3.790 1.054 19.667 1.00 94.69 189 GLU A C 1
ATOM 1522 O O . GLU A 1 189 ? 3.404 1.686 20.655 1.00 94.69 189 GLU A O 1
ATOM 1527 N N . GLU A 1 190 ? 4.086 1.664 18.517 1.00 94.06 190 GLU A N 1
ATOM 1528 C CA . GLU A 1 190 ? 3.943 3.110 18.302 1.00 94.06 190 GLU A CA 1
ATOM 1529 C C . GLU A 1 190 ? 2.471 3.549 18.359 1.00 94.06 190 GLU A C 1
ATOM 1531 O O . GLU A 1 190 ? 2.143 4.511 19.060 1.00 94.06 190 GLU A O 1
ATOM 1536 N N . LEU A 1 191 ? 1.562 2.802 17.716 1.00 96.25 191 LEU A N 1
ATOM 1537 C CA . LEU A 1 191 ? 0.115 3.040 17.796 1.00 96.25 191 LEU A CA 1
ATOM 1538 C C . LEU A 1 191 ? -0.364 3.020 19.256 1.00 96.25 191 LEU A C 1
ATOM 1540 O O . LEU A 1 191 ? -1.039 3.947 19.711 1.00 96.25 191 LEU A O 1
ATOM 1544 N N . MET A 1 192 ? 0.014 1.984 20.014 1.00 96.88 192 MET A N 1
ATOM 1545 C CA . MET A 1 192 ? -0.332 1.868 21.432 1.00 96.88 192 MET A CA 1
ATOM 1546 C C . MET A 1 192 ? 0.252 3.017 22.246 1.00 96.88 192 MET A C 1
ATOM 1548 O O . MET A 1 192 ? -0.453 3.604 23.065 1.00 96.88 192 MET A O 1
ATOM 1552 N N . SER A 1 193 ? 1.512 3.374 22.001 1.00 96.06 193 SER A N 1
ATOM 1553 C CA . SER A 1 193 ? 2.185 4.476 22.691 1.00 96.06 193 SER A CA 1
ATOM 1554 C C . SER A 1 193 ? 1.460 5.801 22.473 1.00 96.06 193 SER A C 1
ATOM 1556 O O . SER A 1 193 ? 1.249 6.545 23.432 1.00 96.06 193 SER A O 1
ATOM 1558 N N . TYR A 1 194 ? 1.000 6.069 21.248 1.00 96.25 194 TYR A N 1
ATOM 1559 C CA . TYR A 1 194 ? 0.180 7.242 20.960 1.00 96.25 194 TYR A CA 1
ATOM 1560 C C . TYR A 1 194 ? -1.118 7.231 21.777 1.00 96.25 194 TYR A C 1
ATOM 1562 O O . TYR A 1 194 ? -1.438 8.222 22.439 1.00 96.25 194 TYR A O 1
ATOM 1570 N N . LEU A 1 195 ? -1.856 6.113 21.774 1.00 97.38 195 LEU A N 1
ATOM 1571 C CA . LEU A 1 195 ? -3.116 6.006 22.513 1.00 97.38 195 LEU A CA 1
ATOM 1572 C C . LEU A 1 195 ? -2.910 6.161 24.024 1.00 97.38 195 LEU A C 1
ATOM 1574 O O . LEU A 1 195 ? -3.689 6.855 24.664 1.00 97.38 195 LEU A O 1
ATOM 1578 N N . ILE A 1 196 ? -1.849 5.593 24.595 1.00 97.75 196 ILE A N 1
ATOM 1579 C CA . ILE A 1 196 ? -1.516 5.758 26.019 1.00 97.75 196 ILE A CA 1
ATOM 1580 C C . ILE A 1 196 ? -1.249 7.231 26.345 1.00 97.75 196 ILE A C 1
ATOM 1582 O O . ILE A 1 196 ? -1.750 7.753 27.338 1.00 97.75 196 ILE A O 1
ATOM 1586 N N . GLN A 1 197 ? -0.471 7.921 25.511 1.00 96.56 197 GLN A N 1
ATOM 1587 C CA . GLN A 1 197 ? -0.032 9.288 25.799 1.00 96.56 197 GLN A CA 1
ATOM 1588 C C . GLN A 1 197 ? -1.115 10.340 25.549 1.00 96.56 197 GLN A C 1
ATOM 1590 O O . GLN A 1 197 ? -1.193 11.327 26.280 1.00 96.56 197 GLN A O 1
ATOM 1595 N N . LYS A 1 198 ? -1.918 10.175 24.494 1.00 96.44 198 LYS A N 1
ATOM 1596 C CA . LYS A 1 198 ? -2.878 11.193 24.036 1.00 96.44 198 LYS A CA 1
ATOM 1597 C C . LYS A 1 198 ? -4.329 10.834 24.337 1.00 96.44 198 LYS A C 1
ATOM 1599 O O . LYS A 1 198 ? -5.162 11.726 24.443 1.00 96.44 198 LYS A O 1
ATOM 1604 N N . GLU A 1 199 ? -4.634 9.548 24.494 1.00 96.94 199 GLU A N 1
ATOM 1605 C CA . GLU A 1 199 ? -6.000 9.016 24.540 1.00 96.94 199 GLU A CA 1
ATOM 1606 C C . GLU A 1 199 ? -6.161 7.910 25.599 1.00 96.94 199 GLU A C 1
ATOM 1608 O O . GLU A 1 199 ? -6.839 6.903 25.387 1.00 96.94 199 GLU A O 1
ATOM 1613 N N . ASN A 1 200 ? -5.540 8.097 26.771 1.00 97.62 200 ASN A N 1
ATOM 1614 C CA . ASN A 1 200 ? -5.398 7.051 27.791 1.00 97.62 200 ASN A CA 1
ATOM 1615 C C . ASN A 1 200 ? -6.736 6.425 28.232 1.00 97.62 200 ASN A C 1
ATOM 1617 O O . ASN A 1 200 ? -6.820 5.227 28.481 1.00 97.62 200 ASN A O 1
ATOM 1621 N N . VAL A 1 201 ? -7.810 7.221 28.301 1.00 98.25 201 VAL A N 1
ATOM 1622 C CA . VAL A 1 201 ? -9.153 6.720 28.655 1.00 98.25 201 VAL A CA 1
ATOM 1623 C C . VAL A 1 201 ? -9.658 5.721 27.611 1.00 98.25 201 VAL A C 1
ATOM 1625 O O . VAL A 1 201 ? -10.173 4.661 27.969 1.00 98.25 201 VAL A O 1
ATOM 1628 N N . LEU A 1 202 ? -9.477 6.034 26.325 1.00 98.19 202 LEU A N 1
ATOM 1629 C CA . LEU A 1 202 ? -9.825 5.133 25.229 1.00 98.19 202 LEU A CA 1
ATOM 1630 C C . LEU A 1 202 ? -8.931 3.891 25.252 1.00 98.19 202 LEU A C 1
ATOM 1632 O O . LEU A 1 202 ? -9.448 2.781 25.159 1.00 98.19 202 LEU A O 1
ATOM 1636 N N . TYR A 1 203 ? -7.620 4.065 25.444 1.00 98.31 203 TYR A N 1
ATOM 1637 C CA . TYR A 1 203 ? -6.675 2.954 25.568 1.00 98.31 203 TYR A CA 1
ATOM 1638 C C . TYR A 1 203 ? -7.087 1.968 26.672 1.00 98.31 203 TYR A C 1
ATOM 1640 O O . TYR A 1 203 ? -7.260 0.781 26.400 1.00 98.31 203 TYR A O 1
ATOM 1648 N N . CYS A 1 204 ? -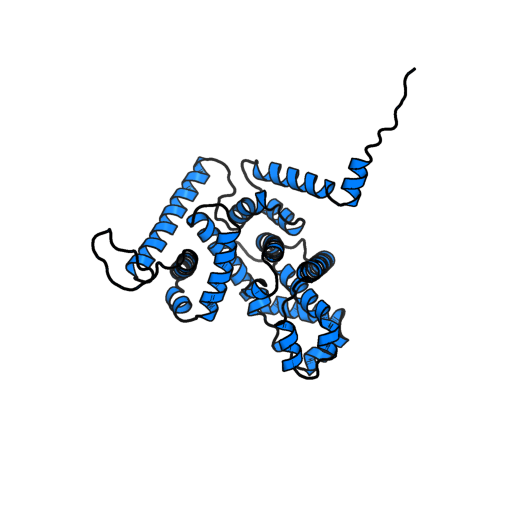7.307 2.449 27.900 1.00 98.25 204 CYS A N 1
ATOM 1649 C CA . CYS A 1 204 ? -7.696 1.612 29.038 1.00 98.25 204 CYS A CA 1
ATOM 1650 C C . CYS A 1 204 ? -8.999 0.849 28.772 1.00 98.25 204 CYS A C 1
ATOM 1652 O O . CYS A 1 204 ? -9.096 -0.344 29.075 1.00 98.25 204 CYS A O 1
ATOM 1654 N N . HIS A 1 205 ? -9.988 1.520 28.174 1.00 98.31 205 HIS A N 1
ATOM 1655 C CA . HIS A 1 205 ? -11.261 0.906 27.816 1.00 98.31 205 HIS A CA 1
ATOM 1656 C C . HIS A 1 205 ? -11.088 -0.212 26.774 1.00 98.31 205 HIS A C 1
ATOM 1658 O O . HIS A 1 205 ? -11.528 -1.340 26.999 1.00 98.31 205 HIS A O 1
ATOM 1664 N N . LEU A 1 206 ? -10.387 0.063 25.669 1.00 97.69 206 LEU A N 1
ATOM 1665 C CA . LEU A 1 206 ? -10.126 -0.927 24.618 1.00 97.69 206 LEU A CA 1
ATOM 1666 C C . LEU A 1 206 ? -9.259 -2.092 25.112 1.00 97.69 206 LEU A C 1
ATOM 1668 O O . LEU A 1 206 ? -9.475 -3.231 24.697 1.00 97.69 206 LEU A O 1
ATOM 1672 N N . SER A 1 207 ? -8.313 -1.819 26.014 1.00 97.31 207 SER A N 1
ATOM 1673 C CA . SER A 1 207 ? -7.472 -2.828 26.662 1.00 97.31 207 SER A CA 1
ATOM 1674 C C . SER A 1 207 ? -8.301 -3.761 27.547 1.00 97.31 207 SER A C 1
ATOM 1676 O O . SER A 1 207 ? -8.188 -4.979 27.436 1.00 97.31 207 SER A O 1
ATOM 1678 N N . THR A 1 208 ? -9.222 -3.207 28.344 1.00 97.75 208 THR A N 1
ATOM 1679 C CA . THR A 1 208 ? -10.130 -3.992 29.200 1.00 97.75 208 THR A CA 1
ATOM 1680 C C . THR A 1 208 ? -11.067 -4.874 28.374 1.00 97.75 208 THR A C 1
ATOM 1682 O O . THR A 1 208 ? -11.364 -6.000 28.765 1.00 97.75 208 THR A O 1
ATOM 1685 N N . LEU A 1 209 ? -11.510 -4.394 27.209 1.00 97.25 209 LEU A N 1
ATOM 1686 C CA . LEU A 1 209 ? -12.309 -5.191 26.278 1.00 97.25 209 LEU A CA 1
ATOM 1687 C C . LEU A 1 209 ? -11.488 -6.215 25.472 1.00 97.25 209 LEU A C 1
ATOM 1689 O O . LEU A 1 209 ? -12.090 -7.035 24.786 1.00 97.25 209 LEU A O 1
ATOM 1693 N N . GLY A 1 210 ? -10.152 -6.176 25.504 1.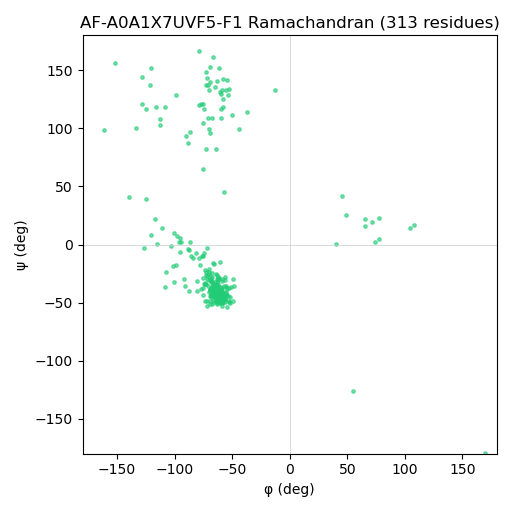00 96.62 210 GLY A N 1
ATOM 1694 C CA . GLY A 1 210 ? -9.290 -7.045 24.690 1.00 96.62 210 GLY A CA 1
ATOM 1695 C C . GLY A 1 210 ? -9.279 -6.707 23.191 1.00 96.62 210 GLY A C 1
ATOM 1696 O O . GLY A 1 210 ? -8.928 -7.545 22.362 1.00 96.62 210 GLY A O 1
ATOM 1697 N N . VAL A 1 211 ? -9.694 -5.491 22.818 1.00 96.06 211 VAL A N 1
ATOM 1698 C CA . VAL A 1 211 ? -9.791 -5.049 21.413 1.00 96.06 211 VAL A CA 1
ATOM 1699 C C . VAL A 1 211 ? -8.410 -4.790 20.815 1.00 96.06 211 VAL A C 1
ATOM 1701 O O . VAL A 1 211 ? -8.193 -5.048 19.634 1.00 96.06 211 VAL A O 1
ATOM 1704 N N . LEU A 1 212 ? -7.460 -4.309 21.623 1.00 94.56 212 LEU A N 1
ATOM 1705 C CA . LEU A 1 212 ? -6.125 -3.912 21.156 1.00 94.56 212 LEU A CA 1
ATOM 1706 C C . LEU A 1 212 ? -5.332 -5.085 20.555 1.00 94.56 212 LEU A C 1
ATOM 1708 O O . LEU A 1 212 ? -4.555 -4.884 19.628 1.00 94.56 212 LEU A O 1
ATOM 1712 N N . GLN A 1 213 ? -5.569 -6.313 21.026 1.00 93.38 213 GLN A N 1
ATOM 1713 C CA . GLN A 1 213 ? -4.947 -7.533 20.495 1.00 93.38 213 GLN A CA 1
ATOM 1714 C C . GLN A 1 213 ? -5.601 -8.027 19.195 1.00 93.38 213 GLN A C 1
ATOM 1716 O O . GLN A 1 213 ? -5.059 -8.910 18.535 1.00 93.38 213 GLN A O 1
ATOM 1721 N N . GLN A 1 214 ? -6.762 -7.477 18.830 1.00 95.06 214 GLN A N 1
ATOM 1722 C CA . GLN A 1 214 ? -7.545 -7.868 17.655 1.00 95.06 214 GLN A CA 1
ATOM 1723 C C . GLN A 1 214 ? -7.691 -6.731 16.636 1.00 95.06 214 GLN A C 1
ATOM 1725 O O . GLN A 1 214 ? -8.594 -6.751 15.799 1.00 95.06 214 GLN A O 1
ATOM 1730 N N . ILE A 1 215 ? -6.792 -5.743 16.677 1.00 93.50 215 ILE A N 1
ATOM 1731 C CA . ILE A 1 215 ? -6.705 -4.719 15.633 1.00 93.50 215 ILE A CA 1
ATOM 1732 C C . ILE A 1 215 ? -6.523 -5.411 14.271 1.00 93.50 215 ILE A C 1
ATOM 1734 O O . ILE A 1 215 ? -5.677 -6.307 14.159 1.00 93.50 215 ILE A O 1
ATOM 1738 N N . PRO A 1 216 ? -7.280 -5.020 13.226 1.00 94.06 216 PRO A N 1
ATOM 1739 C CA . PRO A 1 216 ? -7.278 -5.694 11.927 1.00 94.06 216 PRO A CA 1
ATOM 1740 C C . PRO A 1 216 ? -6.016 -5.365 11.105 1.00 94.06 216 PRO A C 1
ATOM 1742 O O . PRO A 1 216 ? -6.076 -4.791 10.019 1.00 94.06 216 PRO A O 1
ATOM 1745 N N . CYS A 1 217 ? -4.850 -5.789 11.602 1.00 92.19 217 CYS A N 1
ATOM 1746 C CA . CYS A 1 217 ? -3.526 -5.487 11.051 1.00 92.19 217 CYS A CA 1
ATOM 1747 C C . CYS A 1 217 ? -3.398 -5.880 9.579 1.00 92.19 217 CYS A C 1
ATOM 1749 O O . CYS A 1 217 ? -2.782 -5.164 8.796 1.00 92.19 217 CYS A O 1
ATOM 1751 N N . LYS A 1 218 ? -4.020 -6.997 9.179 1.00 91.12 218 LYS A N 1
ATOM 1752 C CA . LYS A 1 218 ? -4.031 -7.417 7.776 1.00 91.12 218 LYS A CA 1
ATOM 1753 C C . LYS A 1 218 ? -4.663 -6.349 6.874 1.00 91.12 218 LYS A C 1
ATOM 1755 O O . LYS A 1 218 ? -4.043 -5.976 5.887 1.00 91.12 218 LYS A O 1
ATOM 1760 N N . ARG A 1 219 ? -5.843 -5.835 7.230 1.00 93.62 219 ARG A N 1
ATOM 1761 C CA . ARG A 1 219 ? -6.567 -4.826 6.435 1.00 93.62 219 ARG A CA 1
ATOM 1762 C C . ARG A 1 219 ? -5.845 -3.484 6.427 1.00 93.62 219 ARG A C 1
ATOM 1764 O O . ARG A 1 219 ? -5.734 -2.838 5.392 1.00 93.62 219 ARG A O 1
ATOM 1771 N N . TRP A 1 220 ? -5.334 -3.074 7.583 1.00 95.44 220 TRP A N 1
ATOM 1772 C CA . TRP A 1 220 ? -4.751 -1.744 7.747 1.00 95.44 220 TRP A CA 1
ATOM 1773 C C . TRP A 1 220 ? -3.320 -1.656 7.213 1.00 95.44 220 TRP A C 1
ATOM 1775 O O . TRP A 1 220 ? -2.970 -0.686 6.551 1.00 95.44 220 TRP A O 1
ATOM 1785 N N . PHE A 1 221 ? -2.499 -2.684 7.434 1.00 93.94 221 PHE A N 1
ATOM 1786 C CA . PHE A 1 221 ? -1.070 -2.626 7.118 1.00 93.94 221 PHE A CA 1
ATOM 1787 C C . PHE A 1 221 ? -0.666 -3.480 5.918 1.00 93.94 221 PHE A C 1
ATOM 1789 O O . PHE A 1 221 ? 0.186 -3.061 5.144 1.00 93.94 221 PHE A O 1
ATOM 1796 N N . PHE A 1 222 ? -1.262 -4.659 5.718 1.00 91.50 222 PHE A N 1
ATOM 1797 C CA . PHE A 1 222 ? -0.843 -5.559 4.626 1.00 91.50 222 PHE A CA 1
ATOM 1798 C C . PHE A 1 222 ? -1.622 -5.348 3.338 1.00 91.50 222 PHE A C 1
ATOM 1800 O O . PHE A 1 222 ? -1.102 -5.594 2.255 1.00 91.50 222 PHE A O 1
ATOM 1807 N N . GLU A 1 223 ? -2.867 -4.912 3.474 1.00 93.12 223 GLU A N 1
ATOM 1808 C CA . GLU A 1 223 ? -3.714 -4.447 2.381 1.00 93.12 223 GLU A CA 1
ATOM 1809 C C . GLU A 1 223 ? -3.686 -2.919 2.284 1.00 93.12 223 GLU A C 1
ATOM 1811 O O . GLU A 1 223 ? -4.450 -2.360 1.513 1.00 93.12 223 GLU A O 1
ATOM 1816 N N . CYS A 1 224 ? -2.831 -2.239 3.061 1.00 95.62 224 CYS A N 1
ATOM 1817 C CA . CYS A 1 224 ? -2.619 -0.789 3.010 1.00 95.62 224 CYS A CA 1
ATOM 1818 C C . CYS A 1 224 ? -3.932 0.017 2.957 1.00 95.62 224 CYS A C 1
ATOM 1820 O O . CYS A 1 224 ? -4.047 0.970 2.188 1.00 95.62 224 CYS A O 1
ATOM 1822 N N . PHE A 1 225 ? -4.917 -0.408 3.757 1.00 96.19 225 PHE A N 1
ATOM 1823 C CA . PHE A 1 225 ? -6.262 0.154 3.869 1.00 96.19 225 PHE A CA 1
ATOM 1824 C C . PHE A 1 225 ? -7.185 0.051 2.645 1.00 96.19 225 PHE A C 1
ATOM 1826 O O . PHE A 1 225 ? -8.227 0.704 2.648 1.00 96.19 225 PHE A O 1
ATOM 1833 N N . LEU A 1 226 ? -6.889 -0.796 1.652 1.00 93.25 226 LEU A N 1
ATOM 1834 C CA . LEU A 1 226 ? -7.707 -0.962 0.433 1.00 93.25 226 LEU A CA 1
ATOM 1835 C C . LEU A 1 226 ? -9.207 -1.173 0.687 1.00 93.25 226 LEU A C 1
ATOM 1837 O O . LEU A 1 226 ? -10.032 -0.797 -0.137 1.00 93.25 226 LEU A O 1
ATOM 1841 N N . ASN A 1 227 ? -9.557 -1.775 1.824 1.00 90.25 227 ASN A N 1
ATOM 1842 C CA . ASN A 1 227 ? -10.940 -2.047 2.209 1.00 90.25 227 ASN A CA 1
ATOM 1843 C C . ASN A 1 227 ? -11.562 -0.966 3.120 1.00 90.25 227 ASN A C 1
ATOM 1845 O O . ASN A 1 227 ? -12.753 -1.042 3.411 1.00 90.25 227 ASN A O 1
ATOM 1849 N N . GLU A 1 228 ? -10.788 0.025 3.578 1.00 93.88 228 GLU A N 1
ATOM 1850 C CA . GLU A 1 228 ? -11.274 1.113 4.446 1.00 93.88 228 GLU A CA 1
ATOM 1851 C C . GLU A 1 228 ? -11.537 2.421 3.691 1.00 93.88 228 GLU A C 1
ATOM 1853 O O . GLU A 1 228 ? -12.428 3.178 4.086 1.00 93.88 228 GLU A O 1
ATOM 1858 N N . PHE A 1 229 ? -10.767 2.698 2.631 1.00 95.00 229 PHE A N 1
ATOM 1859 C CA . PHE A 1 229 ? -10.825 3.957 1.882 1.00 95.00 229 PHE A CA 1
ATOM 1860 C C . PHE A 1 229 ? -11.172 3.743 0.400 1.00 95.00 229 PHE A C 1
ATOM 1862 O O . PHE A 1 229 ? -10.837 2.702 -0.167 1.00 95.00 229 PHE A O 1
ATOM 1869 N N . PRO A 1 230 ? -11.811 4.734 -0.251 1.00 93.69 230 PRO A N 1
ATOM 1870 C CA . PRO A 1 230 ? -11.969 4.748 -1.699 1.00 93.69 230 PRO A CA 1
ATOM 1871 C C . PRO A 1 230 ? -10.618 4.924 -2.414 1.00 93.69 230 PRO A C 1
ATOM 1873 O O . PRO A 1 230 ? -9.643 5.400 -1.834 1.00 93.69 230 PRO A O 1
ATOM 1876 N N . LEU A 1 231 ? -10.569 4.566 -3.702 1.00 91.44 231 LEU A N 1
ATOM 1877 C CA . LEU A 1 231 ? -9.333 4.571 -4.496 1.00 91.44 231 LEU A CA 1
ATOM 1878 C C . LEU A 1 231 ? -8.575 5.921 -4.503 1.00 91.44 231 LEU A C 1
ATOM 1880 O O . LEU A 1 231 ? -7.362 5.888 -4.311 1.00 91.44 231 LEU A O 1
ATOM 1884 N N . PRO A 1 232 ? -9.220 7.099 -4.643 1.00 92.31 232 PRO A N 1
ATOM 1885 C CA . PRO A 1 232 ? -8.504 8.378 -4.613 1.00 92.31 232 PRO A CA 1
ATOM 1886 C C . PRO A 1 232 ? -7.742 8.623 -3.302 1.00 92.31 232 PRO A C 1
ATOM 1888 O O . PRO A 1 232 ? -6.612 9.106 -3.315 1.00 92.31 232 PRO A O 1
ATOM 1891 N N . GLU A 1 233 ? -8.326 8.264 -2.159 1.00 94.75 233 GLU A N 1
ATOM 1892 C CA . GLU A 1 233 ? -7.652 8.320 -0.864 1.00 94.75 233 GLU A CA 1
ATOM 1893 C C . GLU A 1 233 ? -6.527 7.282 -0.760 1.00 94.75 233 GLU A C 1
ATOM 1895 O O . GLU A 1 233 ? -5.459 7.603 -0.239 1.00 94.75 233 GLU A O 1
ATOM 1900 N N . ILE A 1 234 ? -6.726 6.069 -1.289 1.00 96.00 234 ILE A N 1
ATOM 1901 C CA . ILE A 1 234 ? -5.683 5.032 -1.345 1.00 96.00 234 ILE A CA 1
ATOM 1902 C C . ILE A 1 234 ? -4.460 5.520 -2.115 1.00 96.00 234 ILE A C 1
ATOM 1904 O O . ILE A 1 234 ? -3.342 5.347 -1.635 1.00 96.00 234 ILE A O 1
ATOM 1908 N N . GLU A 1 235 ? -4.652 6.168 -3.262 1.00 94.38 235 GLU A N 1
ATOM 1909 C CA . GLU A 1 235 ? -3.558 6.731 -4.053 1.00 94.38 235 GLU A CA 1
ATOM 1910 C C . GLU A 1 235 ? -2.714 7.719 -3.235 1.00 94.38 235 GLU A C 1
ATOM 1912 O O . GLU A 1 235 ? -1.487 7.654 -3.263 1.00 94.38 235 GLU A O 1
ATOM 1917 N N . ILE A 1 236 ? -3.348 8.582 -2.435 1.00 95.31 236 ILE A N 1
ATOM 1918 C CA . ILE A 1 236 ? -2.645 9.541 -1.567 1.00 95.31 236 ILE A CA 1
ATOM 1919 C C . ILE A 1 236 ? -1.865 8.819 -0.459 1.00 95.31 236 ILE A C 1
ATOM 1921 O O . ILE A 1 236 ? -0.725 9.183 -0.161 1.00 95.31 236 ILE A O 1
ATOM 1925 N N . ILE A 1 237 ? -2.453 7.788 0.153 1.00 96.25 237 ILE A N 1
ATOM 1926 C CA . ILE A 1 237 ? -1.764 6.961 1.155 1.00 96.25 237 ILE A CA 1
ATOM 1927 C C . ILE A 1 237 ? -0.544 6.285 0.514 1.00 96.25 237 ILE A C 1
ATOM 1929 O O . ILE A 1 237 ? 0.547 6.265 1.090 1.00 96.25 237 ILE A O 1
ATOM 1933 N N . TRP A 1 238 ? -0.713 5.750 -0.694 1.00 96.69 238 TRP A N 1
ATOM 1934 C CA . TRP A 1 238 ? 0.328 5.021 -1.404 1.00 96.69 238 TRP A CA 1
ATOM 1935 C C . TRP A 1 238 ? 1.432 5.939 -1.926 1.00 96.69 238 TRP A C 1
ATOM 1937 O O . TRP A 1 238 ? 2.587 5.522 -1.907 1.00 96.69 238 TRP A O 1
ATOM 1947 N N . ASP A 1 239 ? 1.143 7.203 -2.251 1.00 95.88 239 ASP A N 1
ATOM 1948 C CA . ASP A 1 239 ? 2.173 8.214 -2.524 1.00 95.88 239 ASP A CA 1
ATOM 1949 C C . ASP A 1 239 ? 3.168 8.298 -1.344 1.00 95.88 239 ASP A C 1
ATOM 1951 O O . ASP A 1 239 ? 4.385 8.276 -1.544 1.00 95.88 239 ASP A O 1
ATOM 1955 N N . ARG A 1 240 ? 2.677 8.308 -0.093 1.00 95.25 240 ARG A N 1
ATOM 1956 C CA . ARG A 1 240 ? 3.524 8.338 1.121 1.00 95.25 240 ARG A CA 1
ATOM 1957 C C . ARG A 1 240 ? 4.285 7.031 1.349 1.00 95.25 240 ARG A C 1
ATOM 1959 O O . ARG A 1 240 ? 5.474 7.062 1.683 1.00 95.25 240 ARG A O 1
ATOM 1966 N N . LEU A 1 241 ? 3.630 5.891 1.125 1.00 95.25 241 LEU A N 1
ATOM 1967 C CA . LEU A 1 241 ? 4.262 4.573 1.235 1.00 95.25 241 LEU A CA 1
ATOM 1968 C C . LEU A 1 241 ? 5.405 4.395 0.236 1.00 95.25 241 LEU A C 1
ATOM 1970 O O . LEU A 1 241 ? 6.505 3.999 0.619 1.00 95.25 241 LEU A O 1
ATOM 1974 N N . ILE A 1 242 ? 5.160 4.718 -1.032 1.00 96.06 242 ILE A N 1
ATOM 1975 C CA . ILE A 1 242 ? 6.138 4.623 -2.122 1.00 96.06 242 ILE A CA 1
ATOM 1976 C C . ILE A 1 242 ? 7.249 5.669 -1.932 1.00 96.06 242 ILE A C 1
ATOM 1978 O O . ILE A 1 242 ? 8.419 5.402 -2.218 1.00 96.06 242 ILE A O 1
ATOM 1982 N N . GLY A 1 243 ? 6.916 6.818 -1.333 1.00 93.81 243 GLY A N 1
ATOM 1983 C CA . GLY A 1 243 ? 7.878 7.789 -0.804 1.00 93.81 243 GLY A CA 1
ATOM 1984 C C . GLY A 1 243 ? 8.790 7.240 0.305 1.00 93.81 243 GLY A C 1
ATOM 1985 O O . GLY A 1 243 ? 9.835 7.825 0.581 1.00 93.81 243 GLY A O 1
ATOM 1986 N N . GLY A 1 244 ? 8.459 6.090 0.900 1.00 91.75 244 GLY A N 1
ATOM 1987 C CA . GLY A 1 244 ? 9.312 5.354 1.835 1.00 91.75 244 GLY A CA 1
ATOM 1988 C C . GLY A 1 244 ? 8.918 5.468 3.308 1.00 91.75 244 GLY A C 1
ATOM 1989 O O . GLY A 1 244 ? 9.722 5.107 4.170 1.00 91.75 244 GLY A O 1
ATOM 1990 N N . SER A 1 245 ? 7.715 5.960 3.618 1.00 91.69 245 SER A N 1
ATOM 1991 C CA . SER A 1 245 ? 7.241 6.085 4.999 1.00 91.69 245 SER A CA 1
ATOM 1992 C C . SER A 1 245 ? 6.077 5.140 5.279 1.00 91.69 245 SER A C 1
ATOM 1994 O O . SER A 1 245 ? 4.941 5.422 4.917 1.00 91.69 245 SER A O 1
ATOM 1996 N N . TYR A 1 246 ? 6.343 4.022 5.965 1.00 90.81 246 TYR A N 1
ATOM 1997 C CA . TYR A 1 246 ? 5.285 3.135 6.470 1.00 90.81 246 TYR A CA 1
ATOM 1998 C C . TYR A 1 246 ? 4.614 3.675 7.742 1.00 90.81 246 TYR A C 1
ATOM 2000 O O . TYR A 1 246 ? 3.508 3.249 8.075 1.00 90.81 246 TYR A O 1
ATOM 2008 N N . SER A 1 247 ? 5.244 4.628 8.443 1.00 92.81 247 SER A N 1
ATOM 2009 C CA . SER A 1 247 ? 4.680 5.227 9.659 1.00 92.81 247 SER A CA 1
ATOM 2010 C C . SER A 1 247 ? 3.379 5.974 9.377 1.00 92.81 247 SER A C 1
ATOM 2012 O O . SER A 1 247 ? 2.511 6.001 10.242 1.00 92.81 247 SER A O 1
ATOM 2014 N N . VAL A 1 248 ? 3.171 6.466 8.149 1.00 95.19 248 VAL A N 1
ATOM 2015 C CA . VAL A 1 248 ? 1.893 7.055 7.712 1.00 95.19 248 VAL A CA 1
ATOM 2016 C C . VAL A 1 248 ? 0.699 6.138 8.013 1.00 95.19 248 VAL A C 1
ATOM 2018 O O . VAL A 1 248 ? -0.354 6.611 8.438 1.00 95.19 248 VAL A O 1
ATOM 2021 N N . LEU A 1 249 ? 0.868 4.814 7.893 1.00 96.69 249 LEU A N 1
ATOM 2022 C CA . LEU A 1 249 ? -0.206 3.858 8.156 1.00 96.69 249 LEU A CA 1
ATOM 2023 C C . LEU A 1 249 ? -0.594 3.808 9.634 1.00 96.69 249 LEU A C 1
ATOM 2025 O O . LEU A 1 249 ? -1.762 3.596 9.951 1.00 96.69 249 LEU A O 1
ATOM 2029 N N . ILE A 1 250 ? 0.362 4.032 10.537 1.00 96.88 250 ILE A N 1
ATOM 2030 C CA . ILE A 1 250 ? 0.128 4.077 11.985 1.00 96.88 250 ILE A CA 1
ATOM 2031 C C . ILE A 1 250 ? -0.830 5.225 12.300 1.00 96.88 250 ILE A C 1
ATOM 2033 O O . ILE A 1 250 ? -1.830 5.034 12.988 1.00 96.88 250 ILE A O 1
ATOM 2037 N N . TYR A 1 251 ? -0.572 6.407 11.745 1.00 97.38 251 TYR A N 1
ATOM 2038 C CA . TYR A 1 251 ? -1.374 7.599 12.012 1.00 97.38 251 TYR A CA 1
ATOM 2039 C C . TYR A 1 251 ? -2.726 7.588 11.295 1.00 97.38 251 TYR A C 1
ATOM 2041 O O . TYR A 1 251 ? -3.704 8.097 11.842 1.00 97.38 251 TYR A O 1
ATOM 2049 N N . ILE A 1 252 ? -2.835 6.930 10.137 1.00 97.81 252 ILE A N 1
ATOM 2050 C CA . ILE A 1 252 ? -4.136 6.649 9.510 1.00 97.81 252 ILE A CA 1
ATOM 2051 C C . ILE A 1 252 ? -4.950 5.673 10.374 1.00 97.81 252 ILE A C 1
ATOM 2053 O O . ILE A 1 252 ? -6.132 5.916 10.617 1.00 97.81 252 ILE A O 1
ATOM 2057 N N . ALA A 1 253 ? -4.326 4.619 10.916 1.00 97.81 253 ALA A N 1
ATOM 2058 C CA . ALA A 1 253 ? -4.975 3.706 11.860 1.00 97.81 253 ALA A CA 1
ATOM 2059 C C . ALA A 1 253 ? -5.424 4.425 13.144 1.00 97.81 253 ALA A C 1
ATOM 2061 O O . ALA A 1 253 ? -6.543 4.215 13.614 1.00 97.81 253 ALA A O 1
ATOM 2062 N N . ILE A 1 254 ? -4.589 5.315 13.692 1.00 97.88 254 ILE A N 1
ATOM 2063 C CA . ILE A 1 254 ? -4.960 6.173 14.825 1.00 97.88 254 ILE A CA 1
ATOM 2064 C C . ILE A 1 254 ? -6.171 7.025 14.448 1.00 97.88 254 ILE A C 1
ATOM 2066 O O . ILE A 1 254 ? -7.163 7.010 15.169 1.00 97.88 254 ILE A O 1
ATOM 2070 N N . SER A 1 255 ? -6.136 7.717 13.308 1.00 98.12 255 SER A N 1
ATOM 2071 C CA . SER A 1 255 ? -7.243 8.559 12.845 1.00 98.12 255 SER A CA 1
ATOM 2072 C C . SER A 1 255 ? -8.562 7.783 12.729 1.00 98.12 255 SER A C 1
ATOM 2074 O O . SER A 1 255 ? -9.589 8.237 13.234 1.00 98.12 255 SER A O 1
ATOM 2076 N N . LEU A 1 256 ? -8.531 6.562 12.182 1.00 97.62 256 LEU A N 1
ATOM 2077 C CA . LEU A 1 256 ? -9.686 5.655 12.130 1.00 97.62 256 LEU A CA 1
ATOM 2078 C C . LEU A 1 256 ? -10.257 5.342 13.521 1.00 97.62 256 LEU A C 1
ATOM 2080 O O . LEU A 1 256 ? -11.473 5.388 13.730 1.00 97.62 256 LEU A O 1
ATOM 2084 N N . ILE A 1 257 ? -9.384 5.044 14.486 1.00 97.62 257 ILE A N 1
ATOM 2085 C CA . ILE A 1 257 ? -9.776 4.786 15.876 1.00 97.62 257 ILE A CA 1
ATOM 2086 C C . ILE A 1 257 ? -10.391 6.047 16.501 1.00 97.62 257 ILE A C 1
ATOM 2088 O O . ILE A 1 257 ? -11.445 5.969 17.135 1.00 97.62 257 ILE A O 1
ATOM 2092 N N . LEU A 1 258 ? -9.775 7.216 16.304 1.00 97.75 258 LEU A N 1
ATOM 2093 C CA . LEU A 1 258 ? -10.243 8.481 16.875 1.00 97.75 258 LEU A CA 1
ATOM 2094 C C . LEU A 1 258 ? -11.576 8.932 16.285 1.00 97.75 258 LEU A C 1
ATOM 2096 O O . LEU A 1 258 ? -12.449 9.382 17.029 1.00 97.75 258 LEU A O 1
ATOM 2100 N N . HIS A 1 259 ? -11.774 8.743 14.984 1.00 97.56 259 HIS A N 1
ATOM 2101 C CA . HIS A 1 259 ? -13.043 9.009 14.318 1.00 97.56 259 HIS A CA 1
ATOM 2102 C C . HIS A 1 259 ? -14.194 8.211 14.960 1.00 97.56 259 HIS A C 1
ATOM 2104 O O . HIS A 1 259 ? -15.298 8.722 15.148 1.00 97.56 259 HIS A O 1
ATOM 2110 N N . ARG A 1 260 ? -13.912 6.983 15.415 1.00 96.62 260 ARG A N 1
ATOM 2111 C CA . ARG A 1 260 ? -14.880 6.092 16.078 1.00 96.62 260 ARG A CA 1
ATOM 2112 C C . ARG A 1 260 ? -14.847 6.169 17.607 1.00 96.62 260 ARG A C 1
ATOM 2114 O O . ARG A 1 260 ? -15.582 5.433 18.263 1.00 96.62 260 ARG A O 1
ATOM 2121 N N . LYS A 1 261 ? -14.067 7.082 18.202 1.00 97.56 261 LYS A N 1
ATOM 2122 C CA . LYS A 1 261 ? -13.805 7.171 19.654 1.00 97.56 261 LYS A CA 1
ATOM 2123 C C . LYS A 1 261 ? -15.065 7.119 20.513 1.00 97.56 261 LYS A C 1
ATOM 2125 O O . LYS A 1 261 ? -15.116 6.357 21.473 1.00 97.56 261 LYS A O 1
ATOM 2130 N N . ARG A 1 262 ? -16.088 7.919 20.184 1.00 97.50 262 ARG A N 1
ATOM 2131 C CA . ARG A 1 262 ? -17.338 7.963 20.968 1.00 97.50 262 ARG A CA 1
ATOM 2132 C C . ARG A 1 262 ? -18.056 6.613 20.959 1.00 97.50 262 ARG A C 1
ATOM 2134 O O . ARG A 1 262 ? -18.449 6.134 22.013 1.00 97.50 262 ARG A O 1
ATOM 2141 N N . ALA A 1 263 ? -18.194 5.990 19.790 1.00 97.56 263 ALA A N 1
ATOM 2142 C CA . ALA A 1 263 ? -18.836 4.684 19.659 1.00 97.56 263 ALA A CA 1
ATOM 2143 C C . ALA A 1 263 ? -18.007 3.567 20.319 1.00 97.56 263 ALA A C 1
ATOM 2145 O O . ALA A 1 263 ? -18.563 2.679 20.966 1.00 97.56 263 ALA A O 1
ATOM 2146 N N . LEU A 1 264 ? -16.677 3.651 20.222 1.00 97.75 264 LEU A N 1
ATOM 2147 C CA . LEU A 1 264 ? -15.758 2.726 20.880 1.00 97.75 264 LEU A CA 1
ATOM 2148 C C . LEU A 1 264 ? -15.884 2.799 22.404 1.00 97.75 264 LEU A C 1
ATOM 2150 O O . LEU A 1 264 ? -16.058 1.761 23.022 1.00 97.75 264 LEU A O 1
ATOM 2154 N N . LEU A 1 265 ? -15.901 3.995 23.004 1.00 98.00 265 LEU A N 1
ATOM 2155 C CA . LEU A 1 265 ? -16.083 4.172 24.456 1.00 98.00 265 LEU A CA 1
ATOM 2156 C C . LEU A 1 265 ? -17.449 3.693 24.972 1.00 98.00 265 LEU A C 1
ATOM 2158 O O . LEU A 1 265 ? -17.588 3.362 26.147 1.00 98.00 265 LEU A O 1
ATOM 2162 N N . MET A 1 266 ? -18.466 3.681 24.108 1.00 97.62 266 MET A N 1
ATOM 2163 C CA . MET A 1 266 ? -19.808 3.190 24.438 1.00 97.62 266 MET A CA 1
ATOM 2164 C C . MET A 1 266 ? -19.954 1.676 24.248 1.00 97.62 266 MET A C 1
ATOM 2166 O O . MET A 1 266 ? -20.973 1.103 24.647 1.00 97.62 266 MET A O 1
ATOM 2170 N N . SER A 1 267 ? -18.967 1.021 23.632 1.00 97.50 267 SER A N 1
ATOM 2171 C CA . SER A 1 267 ? -19.003 -0.415 23.379 1.00 97.50 267 SER A CA 1
ATOM 2172 C C . SER A 1 267 ? -18.868 -1.183 24.690 1.00 97.50 267 SER A C 1
ATOM 2174 O O . SER A 1 267 ? -18.006 -0.907 25.516 1.00 97.50 267 SER A O 1
ATOM 2176 N N . LYS A 1 268 ? -19.727 -2.184 24.897 1.00 96.38 268 LYS A N 1
ATOM 2177 C CA . LYS A 1 268 ? -19.727 -2.992 26.135 1.00 96.38 268 LYS A CA 1
ATOM 2178 C C . LYS A 1 268 ? -19.088 -4.366 25.959 1.00 96.38 268 LYS A C 1
ATOM 2180 O O . LYS A 1 268 ? -19.056 -5.160 26.891 1.00 96.38 268 LYS A O 1
ATOM 2185 N N . SER A 1 269 ? -18.636 -4.679 24.747 1.00 96.88 269 SER A N 1
ATOM 2186 C CA . SER A 1 269 ? -18.034 -5.965 24.408 1.00 96.88 269 SER A CA 1
ATOM 2187 C C . SER A 1 269 ? -17.042 -5.816 23.263 1.00 96.88 269 SER A C 1
ATOM 2189 O O . SER A 1 269 ? -17.183 -4.925 22.421 1.00 96.88 269 SER A O 1
ATOM 2191 N N . ILE A 1 270 ? 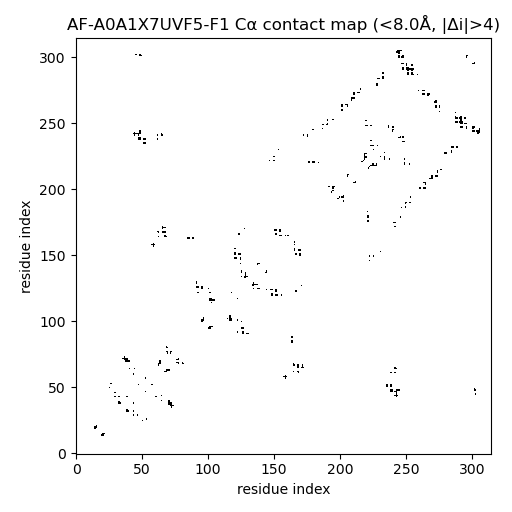-16.099 -6.755 23.192 1.00 96.75 270 ILE A N 1
ATOM 2192 C CA . ILE A 1 270 ? -15.131 -6.851 22.099 1.00 96.75 270 ILE A CA 1
ATOM 2193 C C . ILE A 1 270 ? -15.809 -6.942 20.727 1.00 96.75 270 ILE A C 1
ATOM 2195 O O . ILE A 1 270 ? -15.407 -6.261 19.794 1.00 96.75 270 ILE A O 1
ATOM 2199 N N . VAL A 1 271 ? -16.899 -7.708 20.613 1.00 96.44 271 VAL A N 1
ATOM 2200 C CA . VAL A 1 271 ? -17.616 -7.909 19.344 1.00 96.44 271 VAL A CA 1
ATOM 2201 C C . VAL A 1 271 ? -18.238 -6.606 18.842 1.00 96.44 271 VAL A C 1
ATOM 2203 O O . VAL A 1 271 ? -18.189 -6.327 17.649 1.00 96.44 271 VAL A O 1
ATOM 2206 N N . GLN A 1 272 ? -18.819 -5.796 19.735 1.00 96.50 272 GLN A N 1
ATOM 2207 C CA . GLN A 1 272 ? -19.366 -4.487 19.359 1.00 96.50 272 GLN A CA 1
ATOM 2208 C C . GLN A 1 272 ? -18.263 -3.543 18.880 1.00 96.50 272 GLN A C 1
ATOM 2210 O O . GLN A 1 272 ? -18.424 -2.914 17.839 1.00 96.50 272 GLN A O 1
ATOM 2215 N N . ALA A 1 273 ? -17.141 -3.494 19.600 1.00 96.25 273 ALA A N 1
ATOM 2216 C CA . ALA A 1 273 ? -16.016 -2.643 19.241 1.00 96.25 273 ALA A CA 1
ATOM 2217 C C . ALA A 1 273 ? -15.374 -3.063 17.906 1.00 96.25 273 ALA A C 1
ATOM 2219 O O . ALA A 1 273 ? -15.125 -2.212 17.060 1.00 96.25 273 ALA A O 1
ATOM 2220 N N . LEU A 1 274 ? -15.173 -4.364 17.668 1.00 95.94 274 LEU A N 1
ATOM 2221 C CA . LEU A 1 274 ? -14.609 -4.862 16.407 1.00 95.94 274 LEU A CA 1
ATOM 2222 C C . LEU A 1 274 ? -15.534 -4.614 15.213 1.00 95.94 274 LEU A C 1
ATOM 2224 O O . LEU A 1 274 ? -15.056 -4.209 14.159 1.00 95.94 274 LEU A O 1
ATOM 2228 N N . LYS A 1 275 ? -16.857 -4.736 15.391 1.00 96.06 275 LYS A N 1
ATOM 2229 C CA . LYS A 1 275 ? -17.830 -4.369 14.347 1.00 96.06 275 LYS A CA 1
ATOM 2230 C C . LYS A 1 275 ? -17.716 -2.911 13.922 1.00 96.06 275 LYS A C 1
ATOM 2232 O O . LYS A 1 275 ? -18.021 -2.598 12.776 1.00 96.06 275 LYS A O 1
ATOM 2237 N N . LEU A 1 276 ? -17.286 -2.017 14.815 1.00 95.75 276 LEU A N 1
ATOM 2238 C CA . LEU A 1 276 ? -17.037 -0.631 14.432 1.00 95.75 276 LEU A CA 1
ATOM 2239 C C . LEU A 1 276 ? -15.890 -0.542 13.433 1.00 95.75 276 LEU A C 1
ATOM 2241 O O . LEU A 1 276 ? -15.965 0.317 12.573 1.00 95.75 276 LEU A O 1
ATOM 2245 N N . PHE A 1 277 ? -14.874 -1.412 13.478 1.00 93.50 277 PHE A N 1
ATOM 2246 C CA . PHE A 1 277 ? -13.798 -1.459 12.477 1.00 93.50 277 PHE A CA 1
ATOM 2247 C C . PHE A 1 277 ? -14.250 -1.981 11.105 1.00 93.50 277 PHE A C 1
ATOM 2249 O O . PHE A 1 277 ? -13.627 -1.648 10.104 1.00 93.50 277 PHE A O 1
ATOM 2256 N N . ASP A 1 278 ? -15.361 -2.711 11.029 1.00 91.56 278 ASP A N 1
ATOM 2257 C CA . ASP A 1 278 ? -15.926 -3.218 9.768 1.00 91.56 278 ASP A CA 1
ATOM 2258 C C . ASP A 1 278 ? -16.807 -2.200 9.030 1.00 91.56 278 ASP A C 1
ATOM 2260 O O . ASP A 1 278 ? -17.184 -2.418 7.880 1.00 91.56 278 ASP A O 1
ATOM 2264 N N . GLN A 1 279 ? -17.168 -1.093 9.681 1.00 92.38 279 GLN A N 1
ATOM 2265 C CA . GLN A 1 279 ? -17.989 -0.057 9.061 1.00 92.38 279 GLN A CA 1
ATOM 2266 C C . GLN A 1 279 ? -17.187 0.698 7.996 1.00 92.38 279 GLN A C 1
ATOM 2268 O O . GLN A 1 279 ? -16.033 1.059 8.219 1.00 92.38 279 GLN A O 1
ATOM 2273 N N . LEU A 1 280 ? -17.806 0.975 6.849 1.00 89.81 280 LEU A N 1
ATOM 2274 C CA . LEU A 1 280 ? -17.206 1.817 5.812 1.00 89.81 280 LEU A CA 1
ATOM 2275 C C . LEU A 1 280 ? -17.213 3.285 6.248 1.00 89.81 280 LEU A C 1
ATOM 2277 O O . LEU A 1 280 ? -18.130 3.726 6.939 1.00 89.81 280 LEU A O 1
ATOM 2281 N N . LEU A 1 281 ? -16.209 4.049 5.815 1.00 91.75 281 LEU A N 1
ATOM 2282 C CA . LEU A 1 281 ? -16.128 5.486 6.097 1.00 91.75 281 LEU A CA 1
ATOM 2283 C C . LEU A 1 281 ? -17.142 6.319 5.307 1.00 91.75 281 LEU A C 1
ATOM 2285 O O . LEU A 1 281 ? -17.529 7.395 5.752 1.00 91.75 281 LEU A O 1
ATOM 2289 N N . GLY A 1 282 ? -17.579 5.843 4.138 1.00 89.88 282 GLY A N 1
ATOM 2290 C CA . GLY A 1 282 ? -18.493 6.596 3.279 1.00 89.88 282 GLY A CA 1
ATOM 2291 C C . GLY A 1 282 ? -17.942 7.988 2.953 1.00 89.88 282 GLY A C 1
ATOM 2292 O O . GLY A 1 282 ? -16.809 8.113 2.493 1.00 89.88 282 GLY A O 1
ATOM 2293 N N . SER A 1 283 ? -18.731 9.032 3.221 1.00 90.31 283 SER A N 1
ATOM 2294 C CA . SER A 1 283 ? -18.344 10.435 3.008 1.00 90.31 283 SER A CA 1
ATOM 2295 C C . SER A 1 283 ? -17.212 10.926 3.911 1.00 90.31 283 SER A C 1
ATOM 2297 O O . SER A 1 283 ? -16.613 11.959 3.620 1.00 90.31 283 SER A O 1
ATOM 2299 N N . ASP A 1 284 ? -16.907 10.210 4.994 1.00 94.62 284 ASP A N 1
ATOM 2300 C CA . ASP A 1 284 ? -15.945 10.665 5.999 1.00 94.62 284 ASP A CA 1
ATOM 2301 C C . ASP A 1 284 ? -14.504 10.252 5.660 1.00 94.62 284 ASP A C 1
ATOM 2303 O O . ASP A 1 284 ? -13.566 10.655 6.352 1.00 94.62 284 ASP A O 1
ATOM 2307 N N . ALA A 1 285 ? -14.300 9.489 4.578 1.00 95.69 285 ALA A N 1
ATOM 2308 C CA . ALA A 1 285 ? -12.996 8.972 4.166 1.00 95.69 285 ALA A CA 1
ATOM 2309 C C . ALA A 1 285 ? -11.934 10.076 4.047 1.00 95.69 285 ALA A C 1
ATOM 2311 O O . ALA A 1 285 ? -10.867 9.981 4.658 1.00 95.69 285 ALA A O 1
ATOM 2312 N N . SER A 1 286 ? -12.246 11.166 3.342 1.00 94.94 286 SER A N 1
ATOM 2313 C CA . SER A 1 286 ? -11.303 12.270 3.147 1.00 94.94 286 SER A CA 1
ATOM 2314 C C . SER A 1 286 ? -11.000 13.020 4.455 1.00 94.94 286 SER A C 1
ATOM 2316 O O . SER A 1 286 ? -9.884 13.505 4.642 1.00 94.94 286 SER A O 1
ATOM 2318 N N . ILE A 1 287 ? -11.960 13.090 5.388 1.00 96.44 287 ILE A N 1
ATOM 2319 C CA . ILE A 1 287 ? -11.777 13.725 6.706 1.00 96.44 287 ILE A CA 1
ATOM 2320 C C . ILE A 1 287 ? -10.816 12.893 7.556 1.00 96.44 287 ILE A C 1
ATOM 2322 O O . ILE A 1 287 ? -9.860 13.430 8.117 1.00 96.44 287 ILE A O 1
ATOM 2326 N N . VAL A 1 288 ? -11.044 11.579 7.618 1.00 97.88 288 VAL A N 1
ATOM 2327 C CA . VAL A 1 288 ? -10.189 10.650 8.367 1.00 97.88 288 VAL A CA 1
ATOM 2328 C C . VAL A 1 288 ? -8.779 10.619 7.786 1.00 97.88 288 VAL A C 1
ATOM 2330 O O . VAL A 1 288 ? -7.811 10.663 8.549 1.00 97.88 288 VAL A O 1
ATOM 2333 N N . LEU A 1 289 ? -8.642 10.594 6.457 1.00 97.31 289 LEU A N 1
ATOM 2334 C CA . LEU A 1 289 ? -7.335 10.651 5.809 1.00 97.31 289 LEU A CA 1
ATOM 2335 C C . LEU A 1 289 ? -6.604 11.949 6.161 1.00 97.31 289 LEU A C 1
ATOM 2337 O O . LEU A 1 289 ? -5.459 11.894 6.605 1.00 97.31 289 LEU A O 1
ATOM 2341 N N . LYS A 1 290 ? -7.264 13.106 6.018 1.00 96.56 290 LYS A N 1
ATOM 2342 C CA . LYS A 1 290 ? -6.666 14.410 6.329 1.00 96.56 290 LYS A CA 1
ATOM 2343 C C . LYS A 1 290 ? -6.177 14.472 7.775 1.00 96.56 290 LYS A C 1
ATOM 2345 O O . LYS A 1 290 ? -5.030 14.832 8.009 1.00 96.56 290 LYS A O 1
ATOM 2350 N N . GLN A 1 291 ? -7.009 14.047 8.725 1.00 97.69 291 GLN A N 1
ATOM 2351 C CA . GLN A 1 291 ? -6.620 13.972 10.132 1.00 97.69 291 GLN A CA 1
ATOM 2352 C C . GLN A 1 291 ? -5.419 13.031 10.340 1.00 97.69 291 GLN A C 1
ATOM 2354 O O . GLN A 1 291 ? -4.515 13.353 11.106 1.00 97.69 291 GLN A O 1
ATOM 2359 N N . GLY A 1 292 ? -5.377 11.883 9.658 1.00 97.25 292 GLY A N 1
ATOM 2360 C CA . GLY A 1 292 ? -4.254 10.945 9.746 1.00 97.25 292 GLY A CA 1
ATOM 2361 C C . GLY A 1 292 ? -2.944 11.530 9.218 1.00 97.25 292 GLY A C 1
ATOM 2362 O O . GLY A 1 292 ? -1.907 11.380 9.862 1.00 97.25 292 GLY A O 1
ATOM 2363 N N . LEU A 1 293 ? -2.995 12.238 8.087 1.00 95.44 293 LEU A N 1
ATOM 2364 C CA . LEU A 1 293 ? -1.836 12.920 7.508 1.00 95.44 293 LEU A CA 1
ATOM 2365 C C . LEU A 1 293 ? -1.350 14.066 8.400 1.00 95.44 293 LEU A C 1
ATOM 2367 O O . LEU A 1 293 ? -0.155 14.158 8.658 1.00 95.44 293 LEU A O 1
ATOM 2371 N N . GLU A 1 294 ? -2.259 14.872 8.952 1.00 94.81 294 GLU A N 1
ATOM 2372 C CA . GLU A 1 294 ? -1.901 15.920 9.913 1.00 94.81 294 GLU A CA 1
ATOM 2373 C C . GLU A 1 294 ? -1.215 15.318 11.147 1.00 94.81 294 GLU A C 1
ATOM 2375 O O . GLU A 1 294 ? -0.161 15.793 11.562 1.00 94.81 294 GLU A O 1
ATOM 2380 N N . LEU A 1 295 ? -1.762 14.245 11.727 1.00 95.12 295 LEU A N 1
ATOM 2381 C CA . LEU A 1 295 ? -1.14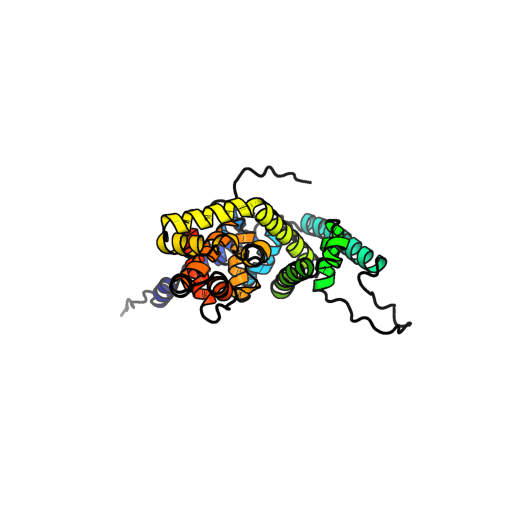5 13.574 12.876 1.00 95.12 295 LEU A CA 1
ATOM 2382 C C . LEU A 1 295 ? 0.269 13.059 12.567 1.00 95.12 295 LEU A C 1
ATOM 2384 O O . LEU A 1 295 ? 1.164 13.201 13.402 1.00 95.12 295 LEU A O 1
ATOM 2388 N N . TRP A 1 296 ? 0.463 12.500 11.374 1.00 94.56 296 TRP A N 1
ATOM 2389 C CA . TRP A 1 296 ? 1.753 12.007 10.891 1.00 94.56 296 TRP A CA 1
ATOM 2390 C C . TRP A 1 296 ? 2.777 13.122 10.636 1.00 94.56 296 TRP A C 1
ATOM 2392 O O . TRP A 1 296 ? 3.967 12.960 10.906 1.00 94.56 296 TRP A O 1
ATOM 2402 N N . GLU A 1 297 ? 2.338 14.278 10.144 1.00 90.50 297 GLU A N 1
ATOM 2403 C CA . GLU A 1 297 ? 3.208 15.442 9.953 1.00 90.50 297 GLU A CA 1
ATOM 2404 C C . GLU A 1 297 ? 3.668 16.020 11.297 1.00 90.50 297 GLU A C 1
ATOM 2406 O O . GLU A 1 297 ? 4.855 16.299 11.489 1.00 90.50 297 GLU A O 1
ATOM 2411 N N . HIS A 1 298 ? 2.753 16.128 12.265 1.00 88.00 298 HIS A N 1
ATOM 2412 C CA . HIS A 1 298 ? 3.054 16.659 13.596 1.00 88.00 298 HIS A CA 1
ATOM 2413 C C . HIS A 1 298 ? 3.936 15.733 14.442 1.00 88.00 298 HIS A C 1
ATOM 2415 O O . HIS A 1 298 ? 4.613 16.213 15.352 1.00 88.00 298 HIS A O 1
ATOM 2421 N N . SER A 1 299 ? 3.958 14.425 14.169 1.00 83.75 299 SER A N 1
ATOM 2422 C CA . SER A 1 299 ? 4.840 13.492 14.879 1.00 83.75 299 SER A CA 1
ATOM 2423 C C . SER A 1 299 ? 6.309 13.595 14.450 1.00 83.75 299 SER A C 1
ATOM 2425 O O . SER A 1 299 ? 7.170 12.963 15.060 1.00 83.75 299 SER A O 1
ATOM 2427 N N . GLY A 1 300 ? 6.622 14.378 13.408 1.00 67.62 300 GLY A N 1
ATOM 2428 C CA . GLY A 1 300 ? 7.967 14.471 12.833 1.00 67.62 300 GLY A CA 1
ATOM 2429 C C . GLY A 1 300 ? 8.369 13.247 11.999 1.00 67.62 300 GLY A C 1
ATOM 2430 O O . GLY A 1 300 ? 9.475 13.205 11.458 1.00 67.62 300 GLY A O 1
ATOM 2431 N N . SER A 1 301 ? 7.470 12.268 11.840 1.00 65.12 301 SER A N 1
ATOM 2432 C CA . SER A 1 301 ? 7.695 11.036 11.073 1.00 65.12 301 SER A CA 1
ATOM 2433 C C . SER A 1 301 ? 7.654 11.248 9.552 1.00 65.12 301 SER A C 1
ATOM 2435 O O . SER A 1 301 ? 8.034 10.349 8.799 1.00 65.12 301 SER A O 1
ATOM 2437 N N . ALA A 1 302 ? 7.236 12.433 9.093 1.00 55.03 302 ALA A N 1
ATOM 2438 C CA . ALA A 1 302 ? 7.128 12.783 7.677 1.00 55.03 302 ALA A CA 1
ATOM 2439 C C . ALA A 1 302 ? 8.467 12.845 6.919 1.00 55.03 302 ALA A C 1
ATOM 2441 O O . ALA A 1 302 ? 8.478 12.819 5.691 1.00 55.03 302 ALA A O 1
ATOM 2442 N N . LEU A 1 303 ? 9.602 12.920 7.625 1.00 45.41 303 LEU A N 1
ATOM 2443 C CA . LEU A 1 303 ? 10.919 13.201 7.031 1.00 45.41 303 LEU A CA 1
ATOM 2444 C C . LEU A 1 303 ? 11.927 12.051 7.142 1.00 45.41 303 LEU A C 1
ATOM 2446 O O . LEU A 1 303 ? 13.064 12.190 6.690 1.00 45.41 303 LEU A O 1
ATOM 2450 N N . VAL A 1 304 ? 11.537 10.921 7.733 1.00 47.62 304 VAL A N 1
ATOM 2451 C CA . VAL A 1 304 ? 12.430 9.780 7.947 1.00 47.62 304 VAL A CA 1
ATOM 2452 C C . VAL A 1 304 ? 11.941 8.625 7.069 1.00 47.62 304 VAL A C 1
ATOM 2454 O O . VAL A 1 304 ? 10.894 8.048 7.371 1.00 47.62 304 VAL A O 1
ATOM 2457 N N . PRO A 1 305 ? 12.656 8.267 5.981 1.00 47.19 305 PRO A N 1
ATOM 2458 C CA . PRO A 1 305 ? 12.475 6.960 5.358 1.00 47.19 305 PRO A CA 1
ATOM 2459 C C . PRO A 1 305 ? 12.628 5.917 6.460 1.00 47.19 305 PRO A C 1
ATOM 2461 O O . PRO A 1 305 ? 13.562 6.048 7.254 1.00 47.19 305 PRO A O 1
ATOM 2464 N N . GLY A 1 306 ? 11.731 4.929 6.530 1.00 46.69 306 GLY A N 1
ATOM 2465 C CA . GLY A 1 306 ? 11.789 3.864 7.538 1.00 46.69 306 GLY A CA 1
ATOM 2466 C C . GLY A 1 306 ? 13.238 3.450 7.825 1.00 46.69 306 GLY A C 1
ATOM 2467 O O . GLY A 1 306 ? 13.946 3.046 6.909 1.00 46.69 306 GLY A O 1
ATOM 2468 N N . ASN A 1 307 ? 13.684 3.712 9.058 1.00 36.66 307 ASN A N 1
ATOM 2469 C CA . ASN A 1 307 ? 15.070 3.833 9.528 1.00 36.66 307 ASN A CA 1
ATOM 2470 C C . ASN A 1 307 ? 16.224 3.357 8.613 1.00 36.66 307 ASN A C 1
ATOM 2472 O O . ASN A 1 307 ? 16.318 2.211 8.177 1.00 36.66 307 ASN A O 1
ATOM 2476 N N . SER A 1 308 ? 17.226 4.235 8.527 1.00 33.31 308 SER A N 1
ATOM 2477 C CA . SER A 1 308 ? 18.584 4.150 7.964 1.00 33.31 308 SER A CA 1
ATOM 2478 C C . SER A 1 308 ? 19.500 3.038 8.529 1.00 33.31 308 SER A C 1
ATOM 2480 O O . SER A 1 308 ? 20.685 3.252 8.789 1.00 33.31 308 SER A O 1
ATOM 2482 N N . LYS A 1 309 ? 18.986 1.813 8.683 1.00 31.38 309 LYS A N 1
ATOM 2483 C CA . LYS A 1 309 ? 19.764 0.596 8.993 1.00 31.38 309 LYS A CA 1
ATOM 2484 C C . LYS A 1 309 ? 19.635 -0.507 7.941 1.00 31.38 309 LYS A C 1
ATOM 2486 O O . LYS A 1 309 ? 20.160 -1.600 8.138 1.00 31.38 309 LYS A O 1
ATOM 2491 N N . ILE A 1 310 ? 19.004 -0.229 6.804 1.00 33.50 310 ILE A N 1
ATOM 2492 C CA . ILE A 1 310 ? 18.926 -1.171 5.689 1.00 33.50 310 ILE A CA 1
ATOM 2493 C C . ILE A 1 310 ? 20.128 -0.913 4.779 1.00 33.50 310 ILE A C 1
ATOM 2495 O O . ILE A 1 310 ? 20.112 -0.043 3.911 1.00 33.50 310 ILE A O 1
ATOM 2499 N N . LYS A 1 311 ? 21.220 -1.653 5.009 1.00 26.38 311 LYS A N 1
ATOM 2500 C CA . LYS A 1 311 ? 22.270 -1.792 3.996 1.00 26.38 311 LYS A CA 1
ATOM 2501 C C . LYS A 1 311 ? 21.621 -2.420 2.766 1.00 26.38 311 LYS A C 1
ATOM 2503 O O . LYS A 1 311 ? 21.166 -3.559 2.840 1.00 26.38 311 LYS A O 1
ATOM 2508 N N . ASN A 1 312 ? 21.604 -1.686 1.658 1.00 25.00 312 ASN A N 1
ATOM 2509 C CA . ASN A 1 312 ? 21.308 -2.233 0.342 1.00 25.00 312 ASN A CA 1
ATOM 2510 C C . ASN A 1 312 ? 22.178 -3.479 0.125 1.00 25.00 312 ASN A C 1
ATOM 2512 O O . ASN A 1 312 ? 23.398 -3.372 0.006 1.00 25.00 312 ASN A O 1
ATOM 2516 N N . LYS A 1 313 ? 21.558 -4.660 0.079 1.00 24.48 313 LYS A N 1
ATOM 2517 C CA . LYS A 1 313 ? 22.085 -5.747 -0.742 1.00 24.48 313 LYS A CA 1
ATOM 2518 C C . LYS A 1 313 ? 21.466 -5.572 -2.116 1.00 24.48 313 LYS A C 1
ATOM 2520 O O . LYS A 1 313 ? 20.386 -6.078 -2.395 1.00 24.48 313 LYS A O 1
ATOM 2525 N N . THR A 1 314 ? 22.147 -4.767 -2.916 1.00 25.95 314 THR A N 1
ATOM 2526 C CA . THR A 1 314 ? 22.074 -4.805 -4.369 1.00 25.95 314 THR A CA 1
ATOM 2527 C C . THR A 1 314 ? 22.465 -6.210 -4.826 1.00 25.95 314 THR A C 1
ATOM 2529 O O . THR A 1 314 ? 23.540 -6.694 -4.465 1.00 25.95 314 THR A O 1
ATOM 2532 N N . TYR A 1 315 ? 21.586 -6.839 -5.594 1.00 28.38 315 TYR A N 1
ATOM 2533 C CA . TYR A 1 315 ? 21.958 -7.703 -6.707 1.00 28.38 315 TYR A CA 1
ATOM 2534 C C . TYR A 1 315 ? 21.276 -7.123 -7.939 1.00 28.38 315 TYR A C 1
ATOM 2536 O O . TYR A 1 315 ? 20.104 -6.703 -7.785 1.00 28.38 315 TYR A O 1
#

Solvent-accessible surface area (backbone atoms only — not comparable to full-atom values): 17747 Å² total; per-residue (Å²): 142,79,83,86,70,90,68,78,58,62,66,60,56,53,35,52,77,69,50,51,55,62,50,51,54,52,48,54,51,50,52,56,44,70,72,34,61,62,41,57,59,72,60,50,21,54,45,27,46,76,41,76,69,56,77,90,52,38,36,60,53,46,26,39,70,30,63,41,38,73,51,48,62,48,69,65,60,43,47,53,57,46,54,53,51,49,52,56,48,48,51,41,55,49,51,35,42,75,68,62,76,37,72,72,81,62,85,94,76,62,93,73,89,87,73,78,74,68,51,74,45,57,51,48,48,48,40,50,15,56,79,70,73,38,38,75,52,47,73,68,36,63,69,60,38,47,51,48,35,59,55,38,43,51,38,65,76,60,40,86,72,56,73,60,47,39,43,33,28,43,55,34,47,51,52,51,36,51,53,45,63,75,45,45,64,62,46,48,52,51,45,50,50,49,30,54,75,79,36,42,72,57,39,54,52,36,52,75,46,53,40,71,86,62,59,62,52,60,50,49,57,64,41,62,29,64,86,57,42,59,68,75,57,40,52,49,55,44,34,26,42,70,29,36,27,66,65,50,51,40,26,36,52,49,26,54,50,58,78,41,38,71,62,46,72,69,39,90,43,41,68,57,41,53,52,59,72,71,55,73,46,75,90,47,36,66,57,38,48,51,50,5,52,52,52,26,51,75,68,61,56,57,78,49,55,66,68,97,75,74,76,82,80,82,127

Secondary structure (DSSP, 8-state):
---------HHHHHHHHTTHHHHHHHHHHHHHHHTSSB--HHHHHHHHHHSPPPTTTHHHHHHHHTTSS-SB--HHHHHHHHHHHHHHHHHHHHHHHHTTSS-PPPSSS------PPPPHHHHHHHHHHHHTT-HHHHHH-HHHHHHHHHHHHHHHHH--S-HHHHHHHHHHHHHHHHHHHHTHHHHHHHHHHHHHHH-HHHHHHHHHTT-GGG--HIIIIISTTTTTS-HHHHHHHHHHHHTT-SHHHHHHHHHHHHHTHHHHHH--SHHHHHHHHTS--GGGHHHHHHHHHHHHHHTTGGG--S-TT------

Radius of gyration: 23.2 Å; Cα contacts (8 Å, |Δi|>4): 289; chains: 1; bounding box: 42×89×64 Å

pLDDT: mean 83.8, std 20.55, range [24.48, 98.31]

Organism: Amphimedon queenslandica (NCBI:txid400682)

Foldseek 3Di:
DDDPDPCPPVVVVVCVVVVNVVVVVLVVVVVVQLPDQARDLLVLLLSLLPDQDDLVCLQVSLLDLLVLADRGPDPVVRVVSVVVLVVLLVVLLVVCCVVVVFPDPPPPDDPDDDDDGDDLLLSLLQSLCVVVVNNVVCVPDPPVVVLLSLLLVLLVVRHDDDSSSSSSSSNSVLVLLVVLVVCVVVLLVVLLVCCCVPPVLLSVLCVVQVQSVVLPCCCQRNSVVSQAADSVLSSSSVSNSSSQFSNLSSLLSSLLCVVCSVQSSVDPHSVSNVVSVNDHCVPCRVVSSVRSSVVCVVVVSSNARPDPPDDDPDD

Nearest PDB structures (foldseek):
  4z6y-assembly2_A  TM=8.750E-01  e=1.055E-11  Homo sapiens
  4nc6-assembly1_A  TM=6.334E-01  e=1.015E-05  Homo sapiens
  3hzj-assembly1_A  TM=5.684E-01  e=4.312E-06  Homo sapiens
  3hzj-assembly2_B  TM=6.051E-01  e=8.617E-05  Homo sapiens
  3qye-assembly2_B  TM=5.382E-01  e=4.196E-04  Homo sapiens

Mean predicted aligned error: 9.12 Å